Protein AF-A0A3S3SK57-F1 (afdb_monomer_lite)

Sequence (279 aa):
MVGILLEFWNYKLKDDPYKLQNINKKDIELAEKAFHIKLPQAYIDLLIEQNGGCLKNTYLPVNFKNWADNHILFDYLLGIKKDKGIMESNYLLKEWGVKEKNLIIISGDGHFFIALDYRTNEEKPTIVYIDTTENQITKIYEDFSTMVNSLYEEEDLENQEDIEEIEELRKHLQNSKKKSIELMESMDNDDIVEGIHMYVGATAGFIQEDYVFIEKLLKFIQHSNEDIRLAAAECLWRSISSGNIKENKVISLVLDIFKNENHPDIKYFYDDIIENQAK

Foldseek 3Di:
DPDPPDQFAPPVDPDFPQFDDQDDPVQLVVVCVVQVAHDPVVLVVVSNVTFKGFTPFFWFFFCPDDVHHTIDGRGMFHGTDVVGGQNCVVVLCVVLPNPDGQWGFGDDDSCKTWTFHPVPPRYFTFIWIARSVVRDIGGGGRGDVVRSVRGHHPVVVVVPVVVVVVVVLVVVLVVLLVCLVVQCPDPDPVSVLVSLVSNVVSPVPDDADPPVNLVSLLVQCVDPDPSSVLSSLVSVLVCLVVVSDDPPVSVVSSLVSLVPDDDPVSVVSNVVSVVVVVD

InterPro domains:
  IPR016024 Armadillo-type fold [SSF48371] (166-265)
  IPR018958 Knr4/Smi1-like domain [PF09346] (23-149)
  IPR018958 Knr4/Smi1-like domain [SM00860] (22-150)
  IPR037883 Knr4/Smi1-like domain superfamily [G3DSA:3.40.1580.10] (7-168)
  IPR037883 Knr4/Smi1-like domain superfamily [SSF160631] (12-155)

Structure (mmCIF, N/CA/C/O backbone):
data_AF-A0A3S3SK57-F1
#
_entry.id   AF-A0A3S3SK57-F1
#
loop_
_atom_site.group_PDB
_atom_site.id
_atom_site.type_symbol
_atom_site.label_atom_id
_atom_site.label_alt_id
_atom_site.label_comp_id
_atom_site.label_asym_id
_atom_site.label_entity_id
_atom_site.label_seq_id
_atom_site.pdbx_PDB_ins_code
_atom_site.Cartn_x
_atom_site.Cartn_y
_atom_site.Cartn_z
_atom_site.occupancy
_atom_site.B_iso_or_equiv
_atom_site.auth_seq_id
_atom_site.auth_comp_id
_atom_site.auth_asym_id
_atom_site.auth_atom_id
_atom_site.pdbx_PDB_model_num
ATOM 1 N N . MET A 1 1 ? 10.060 20.260 2.037 1.00 29.48 1 MET A N 1
ATOM 2 C CA . MET A 1 1 ? 9.888 18.812 1.815 1.00 29.48 1 MET A CA 1
ATOM 3 C C . MET A 1 1 ? 8.410 18.563 1.632 1.00 29.48 1 MET A C 1
ATOM 5 O O . MET A 1 1 ? 7.669 18.713 2.591 1.00 29.48 1 MET A O 1
ATOM 9 N N . VAL A 1 2 ? 7.976 18.299 0.404 1.00 26.95 2 VAL A N 1
ATOM 10 C CA . VAL A 1 2 ? 6.630 17.779 0.148 1.00 26.95 2 VAL A CA 1
ATOM 11 C C . VAL A 1 2 ? 6.793 16.270 0.268 1.00 26.95 2 VAL A C 1
ATOM 13 O O . VAL A 1 2 ? 7.407 15.657 -0.600 1.00 26.95 2 VAL A O 1
ATOM 16 N N . GLY A 1 3 ? 6.420 15.719 1.423 1.00 29.47 3 GLY A N 1
ATOM 17 C CA . GLY A 1 3 ? 6.447 14.278 1.644 1.00 29.47 3 GLY A CA 1
ATOM 18 C C . GLY A 1 3 ? 5.484 13.622 0.666 1.00 29.47 3 GLY A C 1
ATOM 19 O O . GLY A 1 3 ? 4.362 14.097 0.500 1.00 29.47 3 GLY A O 1
ATOM 20 N N . ILE A 1 4 ? 5.953 12.583 -0.015 1.00 35.22 4 ILE A N 1
ATOM 21 C CA . ILE A 1 4 ? 5.126 11.699 -0.830 1.00 35.22 4 ILE A CA 1
ATOM 22 C C . ILE A 1 4 ? 4.037 11.160 0.106 1.00 35.22 4 ILE A C 1
ATOM 24 O O . ILE A 1 4 ? 4.333 10.380 1.006 1.00 35.22 4 ILE A O 1
ATOM 28 N N . LEU A 1 5 ? 2.798 11.634 -0.047 1.00 42.12 5 LEU A N 1
ATOM 29 C CA . LEU A 1 5 ? 1.635 10.941 0.497 1.00 42.12 5 LEU A CA 1
ATOM 30 C C . LEU A 1 5 ? 1.596 9.600 -0.233 1.00 42.12 5 LEU A C 1
ATOM 32 O O . LEU A 1 5 ? 1.273 9.559 -1.420 1.00 42.12 5 LEU A O 1
ATOM 36 N N . LEU A 1 6 ? 2.017 8.529 0.445 1.00 52.62 6 LEU A N 1
ATOM 37 C CA . LEU A 1 6 ? 1.722 7.173 0.001 1.00 52.62 6 LEU A CA 1
ATOM 38 C C . LEU A 1 6 ? 0.210 7.095 -0.245 1.00 52.62 6 LEU A C 1
ATOM 40 O O . LEU A 1 6 ? -0.581 7.485 0.613 1.00 52.62 6 LEU A O 1
ATOM 44 N N . GLU A 1 7 ? -0.184 6.653 -1.436 1.00 76.94 7 GLU A N 1
ATOM 45 C CA . GLU A 1 7 ? -1.587 6.405 -1.767 1.00 76.94 7 GLU A CA 1
ATOM 46 C C . GLU A 1 7 ? -2.130 5.332 -0.811 1.00 76.94 7 GLU A C 1
ATOM 48 O O . GLU A 1 7 ? -1.792 4.163 -0.950 1.00 76.94 7 GLU A O 1
ATOM 53 N N . PHE A 1 8 ? -2.934 5.721 0.181 1.00 87.75 8 PHE A N 1
ATOM 54 C CA . PHE A 1 8 ? -3.478 4.789 1.176 1.00 87.75 8 PHE A CA 1
ATOM 55 C C . PHE A 1 8 ? -4.560 3.873 0.576 1.00 87.75 8 PHE A C 1
ATOM 57 O O . PHE A 1 8 ? -4.602 2.672 0.846 1.00 87.75 8 PHE A O 1
ATOM 64 N N . TRP A 1 9 ? -5.422 4.435 -0.273 1.00 92.62 9 TRP A N 1
ATOM 65 C CA . TRP A 1 9 ? -6.548 3.738 -0.893 1.00 92.62 9 TRP A CA 1
ATOM 66 C C . TRP A 1 9 ? -6.162 3.056 -2.208 1.00 92.62 9 TRP A C 1
ATOM 68 O O . TRP A 1 9 ? -5.400 3.600 -3.010 1.00 92.62 9 TRP A O 1
ATOM 78 N N . ASN A 1 10 ? -6.769 1.902 -2.494 1.00 91.44 10 ASN A N 1
ATOM 79 C CA . ASN A 1 10 ? -6.623 1.244 -3.788 1.00 91.44 10 ASN A CA 1
ATOM 80 C C . ASN A 1 10 ? -7.504 1.908 -4.861 1.00 91.44 10 ASN A C 1
ATOM 82 O O . ASN A 1 10 ? -8.587 1.433 -5.206 1.00 91.44 10 ASN A O 1
ATOM 86 N N . TYR A 1 11 ? -7.010 2.998 -5.446 1.00 86.44 11 TYR A N 1
ATOM 87 C CA . TYR A 1 11 ? -7.718 3.743 -6.494 1.00 86.44 11 TYR A CA 1
ATOM 88 C C . TYR A 1 11 ? -7.894 2.987 -7.820 1.00 86.44 11 TYR A C 1
ATOM 90 O O . TYR A 1 11 ? -8.650 3.435 -8.687 1.00 86.44 11 TYR A O 1
ATOM 98 N N . LYS A 1 12 ? -7.215 1.847 -8.004 1.00 86.12 12 LYS A N 1
ATOM 99 C CA . LYS A 1 12 ? -7.371 1.005 -9.200 1.00 86.12 12 LYS A CA 1
ATOM 100 C C . LYS A 1 12 ? -8.661 0.177 -9.146 1.00 86.12 12 LYS A C 1
ATOM 102 O O . LYS A 1 12 ? -9.156 -0.237 -10.198 1.00 86.12 12 LYS A O 1
ATOM 107 N N . LEU A 1 13 ? -9.223 -0.045 -7.954 1.00 83.94 13 LEU A N 1
ATOM 108 C CA . LEU A 1 13 ? -10.460 -0.797 -7.766 1.00 83.94 13 LEU A CA 1
ATOM 109 C C . LEU A 1 13 ? -11.677 0.080 -8.101 1.00 83.94 13 LEU A C 1
ATOM 111 O O . LEU A 1 13 ? -12.007 1.022 -7.385 1.00 83.94 13 LEU A O 1
ATOM 115 N N . LYS A 1 14 ? -12.347 -0.216 -9.222 1.00 81.06 14 LYS A N 1
ATOM 116 C CA . LYS A 1 14 ? -13.491 0.583 -9.703 1.00 81.06 14 LYS A CA 1
ATOM 117 C C . LYS A 1 14 ? -14.745 0.416 -8.841 1.00 81.06 14 LYS A C 1
ATOM 119 O O . LYS A 1 14 ? -15.420 1.405 -8.573 1.00 81.06 14 LYS A O 1
ATOM 124 N N . ASP A 1 15 ? -15.016 -0.814 -8.410 1.00 89.88 15 ASP A N 1
ATOM 125 C CA . ASP A 1 15 ? -16.188 -1.190 -7.617 1.00 89.88 15 ASP A CA 1
ATOM 126 C C . ASP A 1 15 ? -15.732 -1.717 -6.251 1.00 89.88 15 ASP A C 1
ATOM 128 O O . ASP A 1 15 ? -15.674 -2.920 -6.010 1.00 89.88 15 ASP A O 1
ATOM 132 N N . ASP A 1 16 ? -15.346 -0.794 -5.373 1.00 91.75 16 ASP A N 1
ATOM 133 C CA . ASP A 1 16 ? -14.878 -1.115 -4.026 1.00 91.75 16 ASP A CA 1
ATOM 134 C C . ASP A 1 16 ? -16.062 -1.483 -3.104 1.00 91.75 16 ASP A C 1
ATOM 136 O O . ASP A 1 16 ? -16.916 -0.626 -2.841 1.00 91.75 16 ASP A O 1
ATOM 140 N N . PRO A 1 17 ? -16.139 -2.732 -2.599 1.00 91.06 17 PRO A N 1
ATOM 141 C CA . PRO A 1 17 ? -17.267 -3.195 -1.793 1.00 91.06 17 PRO A CA 1
ATOM 142 C C . PRO A 1 17 ? -17.318 -2.567 -0.392 1.00 91.06 17 PRO A C 1
ATOM 144 O O . PRO A 1 17 ? -18.387 -2.547 0.222 1.00 91.06 17 PRO A O 1
ATOM 147 N N . TYR A 1 18 ? -16.199 -2.036 0.109 1.00 93.44 18 TYR A N 1
ATOM 148 C CA . TYR A 1 18 ? -16.103 -1.412 1.431 1.00 93.44 18 TYR A CA 1
ATOM 149 C C . TYR A 1 18 ? -16.261 0.111 1.379 1.00 93.44 18 TYR A C 1
ATOM 151 O O . TYR A 1 18 ? -16.434 0.757 2.418 1.00 93.44 18 TYR A O 1
ATOM 159 N N . LYS A 1 19 ? -16.259 0.697 0.176 1.00 95.94 19 LYS A N 1
ATOM 160 C CA . LYS A 1 19 ? -16.438 2.133 -0.016 1.00 95.94 19 LYS A CA 1
ATOM 161 C C . LYS A 1 19 ? -17.873 2.573 0.242 1.00 95.94 19 LYS A C 1
ATOM 163 O O . LYS A 1 19 ? -18.814 2.215 -0.469 1.00 95.94 19 LYS A O 1
ATOM 168 N N . LEU A 1 20 ? -18.043 3.435 1.241 1.00 96.12 20 LEU A N 1
ATOM 169 C CA . LEU A 1 20 ? -19.321 4.063 1.553 1.00 96.12 20 LEU A CA 1
ATOM 170 C C . LEU A 1 20 ? -19.457 5.424 0.861 1.00 96.12 20 LEU A C 1
ATOM 172 O O . LEU A 1 20 ? -18.509 6.012 0.342 1.00 96.12 20 LEU A O 1
ATOM 176 N N . GLN A 1 21 ? -20.674 5.969 0.895 1.00 94.88 21 GLN A N 1
ATOM 177 C CA . GLN A 1 21 ? -20.910 7.360 0.508 1.00 94.88 21 GLN A CA 1
ATOM 178 C C . GLN A 1 21 ? -20.064 8.310 1.362 1.00 94.88 21 GLN A C 1
ATOM 180 O O . GLN A 1 21 ? -19.905 8.071 2.561 1.00 94.88 21 GLN A O 1
ATOM 185 N N . ASN A 1 22 ? -19.617 9.420 0.769 1.00 93.88 22 ASN A N 1
ATOM 186 C CA . ASN A 1 22 ? -18.777 10.422 1.428 1.00 93.88 22 ASN A CA 1
ATOM 187 C C . ASN A 1 22 ? -19.281 10.781 2.829 1.00 93.88 22 ASN A C 1
ATOM 189 O O . ASN A 1 22 ? -20.479 11.021 3.049 1.00 93.88 22 ASN A O 1
ATOM 193 N N . ILE A 1 23 ? -18.348 10.806 3.774 1.00 95.38 23 ILE A N 1
ATOM 194 C CA . ILE A 1 23 ? -18.623 11.141 5.164 1.00 95.38 23 ILE A CA 1
ATOM 195 C C . ILE A 1 23 ? -18.924 12.637 5.304 1.00 95.38 23 ILE A C 1
ATOM 197 O O . ILE A 1 23 ? -18.473 13.468 4.515 1.00 95.38 23 ILE A O 1
ATOM 201 N N . ASN A 1 24 ? -19.707 13.003 6.312 1.00 91.31 24 ASN A N 1
ATOM 202 C CA . ASN A 1 24 ? -19.856 14.386 6.743 1.00 91.31 24 ASN A CA 1
ATOM 203 C C . ASN A 1 24 ? -19.720 14.493 8.269 1.00 91.31 24 ASN A C 1
ATOM 205 O O . ASN A 1 24 ? -19.732 13.496 8.990 1.00 91.31 24 ASN A O 1
ATOM 209 N N . LYS A 1 25 ? -19.653 15.727 8.778 1.00 95.75 25 LYS A N 1
ATOM 210 C CA . LYS A 1 25 ? -19.488 16.001 10.213 1.00 95.75 25 LYS A CA 1
ATOM 211 C C . LYS A 1 25 ? -20.529 15.305 11.101 1.00 95.75 25 LYS A C 1
ATOM 213 O O . LYS A 1 25 ? -20.188 14.859 12.188 1.00 95.75 25 LYS A O 1
ATOM 218 N N . LYS A 1 26 ? -21.782 15.185 10.643 1.00 97.00 26 LYS A N 1
ATOM 219 C CA . LYS A 1 26 ? -22.847 14.533 11.420 1.00 97.00 26 LYS A CA 1
ATOM 220 C C . LYS A 1 26 ? -22.616 13.033 11.554 1.00 97.00 26 LYS A C 1
ATOM 222 O O . LYS A 1 26 ? -23.002 12.479 12.573 1.00 97.00 26 LYS A O 1
ATOM 227 N N . ASP A 1 27 ? -22.011 12.387 10.557 1.00 97.88 27 ASP A N 1
ATOM 228 C CA . ASP A 1 27 ? -21.671 10.962 10.635 1.00 97.88 27 ASP A CA 1
ATOM 229 C C . ASP A 1 27 ? -20.586 10.725 11.700 1.00 97.88 27 ASP A C 1
ATOM 231 O O . ASP A 1 27 ? -20.708 9.811 12.511 1.00 97.88 27 ASP A O 1
ATOM 235 N N . ILE A 1 28 ? -19.575 11.600 11.756 1.00 97.75 28 ILE A N 1
ATOM 236 C CA . ILE A 1 28 ? -18.510 11.560 12.773 1.00 97.75 28 ILE A CA 1
ATOM 237 C C . ILE A 1 28 ? -19.101 11.799 14.170 1.00 97.75 28 ILE A C 1
ATOM 239 O O . ILE A 1 28 ? -18.894 10.999 15.078 1.00 97.75 28 ILE A O 1
ATOM 243 N N . GLU A 1 29 ? -19.897 12.862 14.335 1.00 98.00 29 GLU A N 1
ATOM 244 C CA . GLU A 1 29 ? -20.569 13.184 15.603 1.00 98.00 29 GLU A CA 1
ATOM 245 C C . GLU A 1 29 ? -21.512 12.060 16.061 1.00 98.00 29 GLU A C 1
ATOM 247 O O . GLU A 1 29 ? -21.620 11.791 17.259 1.00 98.00 29 GLU A O 1
ATOM 252 N N . LEU A 1 30 ? -22.194 11.394 15.121 1.00 97.06 30 LEU A N 1
ATOM 253 C CA . LEU A 1 30 ? -23.038 10.233 15.396 1.00 97.06 30 LEU A CA 1
ATOM 254 C C . LEU A 1 30 ? -22.207 9.079 15.968 1.00 97.06 30 LEU A C 1
ATOM 256 O O . LEU A 1 30 ? -22.600 8.530 16.995 1.00 97.06 30 LEU A O 1
ATOM 260 N N . ALA A 1 31 ? -21.089 8.728 15.328 1.00 97.88 31 ALA A N 1
ATOM 261 C CA . ALA A 1 31 ? -20.227 7.634 15.766 1.00 97.88 31 ALA A CA 1
ATOM 262 C C . ALA A 1 31 ? -19.609 7.913 17.144 1.00 97.88 31 ALA A C 1
ATOM 264 O O . ALA A 1 31 ? -19.781 7.116 18.065 1.00 97.88 31 ALA A O 1
ATOM 265 N N . GLU A 1 32 ? -18.982 9.080 17.327 1.00 98.12 32 GLU A N 1
ATOM 266 C CA . GLU A 1 32 ? -18.395 9.480 18.614 1.00 98.12 32 GLU A CA 1
ATOM 267 C C . GLU A 1 32 ? -19.427 9.456 19.747 1.00 98.12 32 GLU A C 1
ATOM 269 O O . GLU A 1 32 ? -19.161 8.952 20.838 1.00 98.12 32 GLU A O 1
ATOM 274 N N . LYS A 1 33 ? -20.644 9.952 19.486 1.00 97.62 33 LYS A N 1
ATOM 275 C CA . LYS A 1 33 ? -21.727 9.944 20.472 1.00 97.62 33 LYS A CA 1
ATOM 276 C C . LYS A 1 33 ? -22.257 8.540 20.756 1.00 97.62 33 LYS A C 1
ATOM 278 O O . LYS A 1 33 ? -22.603 8.264 21.900 1.00 97.62 33 LYS A O 1
ATOM 283 N N . ALA A 1 34 ? -22.372 7.686 19.740 1.00 96.75 34 ALA A N 1
ATOM 284 C CA . ALA A 1 34 ? -22.889 6.328 19.893 1.00 96.75 34 ALA A CA 1
ATOM 285 C C . ALA A 1 34 ? -21.952 5.443 20.722 1.00 96.75 34 ALA A C 1
ATOM 287 O O . ALA A 1 34 ? -22.423 4.599 21.481 1.00 96.75 34 ALA A O 1
ATOM 288 N N . PHE A 1 35 ? -20.643 5.658 20.588 1.00 96.69 35 PHE A N 1
ATOM 289 C CA . PHE A 1 35 ? -19.620 4.888 21.287 1.00 96.69 35 PHE A CA 1
ATOM 290 C C . PHE A 1 35 ? -19.068 5.578 22.539 1.00 96.69 35 PHE A C 1
ATOM 292 O O . PHE A 1 35 ? -18.367 4.929 23.305 1.00 96.69 35 PHE A O 1
ATOM 299 N N . HIS A 1 36 ? -19.419 6.847 22.780 1.00 96.81 36 HIS A N 1
ATOM 300 C CA . HIS A 1 36 ? -18.894 7.669 23.877 1.00 96.81 36 HIS A CA 1
ATOM 301 C C . HIS A 1 36 ? -17.360 7.802 23.849 1.00 96.81 36 HIS A C 1
ATOM 303 O O . HIS A 1 36 ? -16.700 7.642 24.867 1.00 96.81 36 HIS A O 1
ATOM 309 N N . ILE A 1 37 ? -16.799 8.094 22.673 1.00 97.31 37 ILE A N 1
ATOM 310 C CA . ILE A 1 37 ? -15.347 8.172 22.432 1.00 97.31 37 ILE A CA 1
ATOM 311 C C . ILE A 1 37 ? -14.981 9.387 21.580 1.00 97.31 37 ILE A C 1
ATOM 313 O O . ILE A 1 37 ? -15.855 10.050 21.012 1.00 97.31 37 ILE A O 1
ATOM 317 N N . LYS A 1 38 ? -13.677 9.639 21.438 1.00 97.88 38 LYS A N 1
ATOM 318 C CA . LYS A 1 38 ? -13.113 10.455 20.359 1.00 97.88 38 LYS A CA 1
ATOM 319 C C . LYS A 1 38 ? -12.384 9.591 19.344 1.00 97.88 38 LYS A C 1
ATOM 321 O O . LYS A 1 38 ? -11.557 8.753 19.703 1.00 97.88 38 LYS A O 1
ATOM 326 N N . LEU A 1 39 ? -12.712 9.775 18.068 1.00 98.19 39 LEU A N 1
ATOM 327 C CA . LEU A 1 39 ? -12.043 9.051 16.990 1.00 98.19 39 LEU A CA 1
ATOM 328 C C . LEU A 1 39 ? -10.638 9.635 16.762 1.00 98.19 39 LEU A C 1
ATOM 330 O O . LEU A 1 39 ? -10.464 10.851 16.881 1.00 98.19 39 LEU A O 1
ATOM 334 N N . PRO A 1 40 ? -9.630 8.814 16.409 1.00 97.44 40 PRO A N 1
ATOM 335 C CA . PRO A 1 40 ? -8.313 9.329 16.063 1.00 97.44 40 PRO A CA 1
ATOM 336 C C . PRO A 1 40 ? -8.414 10.297 14.881 1.00 97.44 40 PRO A C 1
ATOM 338 O O . PRO A 1 40 ? -9.054 9.985 13.876 1.00 97.44 40 PRO A O 1
ATOM 341 N N . GLN A 1 41 ? -7.743 11.448 14.964 1.00 94.06 41 GLN A N 1
ATOM 342 C CA . GLN A 1 41 ? -7.789 12.445 13.889 1.00 94.06 41 GLN A CA 1
ATOM 343 C C . GLN A 1 41 ? -7.297 11.867 12.553 1.00 94.06 41 GLN A C 1
ATOM 345 O O . GLN A 1 41 ? -7.948 12.066 11.537 1.00 94.06 41 GLN A O 1
ATOM 350 N N . ALA A 1 42 ? -6.228 11.064 12.570 1.00 92.75 42 ALA A N 1
ATOM 351 C CA . ALA A 1 42 ? -5.709 10.407 11.370 1.00 92.75 42 ALA A CA 1
ATOM 352 C C . ALA A 1 42 ? -6.720 9.444 10.718 1.00 92.75 42 ALA A C 1
ATOM 354 O O . ALA A 1 42 ? -6.759 9.327 9.499 1.00 92.75 42 ALA A O 1
ATOM 355 N N . TYR A 1 43 ? -7.579 8.792 11.509 1.00 96.88 43 TYR A N 1
ATOM 356 C CA . TYR A 1 43 ? -8.660 7.963 10.975 1.00 96.88 43 TYR A CA 1
ATOM 357 C C . TYR A 1 43 ? -9.730 8.832 10.299 1.00 96.88 43 TYR A C 1
ATOM 359 O O . TYR A 1 43 ? -10.141 8.546 9.178 1.00 96.88 43 TYR A O 1
ATOM 367 N N . ILE A 1 44 ? -10.127 9.942 10.934 1.00 95.31 44 ILE A N 1
ATOM 368 C CA . ILE A 1 44 ? -11.068 10.909 10.348 1.00 95.31 44 ILE A CA 1
ATOM 369 C C . ILE A 1 44 ? -10.523 11.486 9.034 1.00 95.31 44 ILE A C 1
ATOM 371 O O . ILE A 1 44 ? -11.269 11.568 8.060 1.00 95.31 44 ILE A O 1
ATOM 375 N N . ASP A 1 45 ? -9.247 11.870 9.000 1.00 92.69 45 ASP A N 1
ATOM 376 C CA . ASP A 1 45 ? -8.612 12.487 7.832 1.00 92.69 45 ASP A CA 1
ATOM 377 C C . ASP A 1 45 ? -8.642 11.547 6.616 1.00 92.69 45 ASP A C 1
ATOM 379 O O . ASP A 1 45 ? -9.033 11.971 5.527 1.00 92.69 45 ASP A O 1
ATOM 383 N N . LEU A 1 46 ? -8.351 10.254 6.817 1.00 94.19 46 LEU A N 1
ATOM 384 C CA . LEU A 1 46 ? -8.478 9.238 5.767 1.00 94.19 46 LEU A CA 1
ATOM 385 C C . LEU A 1 46 ? -9.929 9.072 5.301 1.00 94.19 46 LEU A C 1
ATOM 387 O O . LEU A 1 46 ? -10.186 9.004 4.100 1.00 94.19 46 LEU A O 1
ATOM 391 N N . LEU A 1 47 ? -10.898 9.055 6.223 1.00 95.81 47 LEU A N 1
ATOM 392 C CA . LEU A 1 47 ? -12.312 8.903 5.859 1.00 95.81 47 LEU A CA 1
ATOM 393 C C . LEU A 1 47 ? -12.896 10.106 5.107 1.00 95.81 47 LEU A C 1
ATOM 395 O O . LEU A 1 47 ? -13.873 9.953 4.367 1.00 95.81 47 LEU A O 1
ATOM 399 N N . ILE A 1 48 ? -12.328 11.300 5.301 1.00 90.94 48 ILE A N 1
ATOM 400 C CA . ILE A 1 48 ? -12.680 12.500 4.531 1.00 90.94 48 ILE A CA 1
ATOM 401 C C . ILE A 1 48 ? -12.217 12.361 3.076 1.00 90.94 48 ILE A C 1
ATOM 403 O O . ILE A 1 48 ? -12.944 12.789 2.178 1.00 90.94 48 ILE A O 1
ATOM 407 N N . GLU A 1 49 ? -11.050 11.756 2.841 1.00 90.56 49 GLU A N 1
ATOM 408 C CA . GLU A 1 49 ? -10.553 11.436 1.498 1.00 90.56 49 GLU A CA 1
ATOM 409 C C . GLU A 1 49 ? -11.423 10.359 0.831 1.00 90.56 49 GLU A C 1
ATOM 411 O O . GLU A 1 49 ? -11.947 10.568 -0.266 1.00 90.56 49 GLU A O 1
ATOM 416 N N . GLN A 1 50 ? -11.649 9.237 1.521 1.00 92.75 50 GLN A N 1
ATOM 417 C CA . GLN A 1 50 ? -12.544 8.170 1.079 1.00 92.75 50 GLN A CA 1
ATOM 418 C C . GLN A 1 50 ? -13.155 7.443 2.288 1.00 92.75 50 GLN A C 1
ATOM 420 O O . GLN A 1 50 ? -12.461 6.934 3.158 1.00 92.75 50 GLN A O 1
ATOM 425 N N . ASN A 1 51 ? -14.489 7.374 2.349 1.00 96.69 51 ASN A N 1
ATOM 426 C CA . ASN A 1 51 ? -15.200 6.843 3.515 1.00 96.69 51 ASN A CA 1
ATOM 427 C C . ASN A 1 51 ? -15.243 5.305 3.530 1.00 96.69 51 ASN A C 1
ATOM 429 O O . ASN A 1 51 ? -16.283 4.700 3.258 1.00 96.69 51 ASN A O 1
ATOM 433 N N . GLY A 1 52 ? -14.110 4.697 3.866 1.00 97.44 52 GLY A N 1
ATOM 434 C CA . GLY A 1 52 ? -13.896 3.256 3.830 1.00 97.44 52 GLY A CA 1
ATOM 435 C C . GLY A 1 52 ? -13.536 2.754 2.435 1.00 97.44 52 GLY A C 1
ATOM 436 O O . GLY A 1 52 ? -13.731 3.458 1.441 1.00 97.44 52 GLY A O 1
ATOM 437 N N . GLY A 1 53 ? -12.991 1.545 2.365 1.00 96.75 53 GLY A N 1
ATOM 438 C CA . GLY A 1 53 ? -12.530 0.953 1.112 1.00 96.75 53 GLY A CA 1
ATOM 439 C C . GLY A 1 53 ? -11.321 0.040 1.275 1.00 96.75 53 GLY A C 1
ATOM 440 O O . GLY A 1 53 ? -10.744 -0.051 2.360 1.00 96.75 53 GLY A O 1
ATOM 441 N N . CYS A 1 54 ? -10.934 -0.603 0.180 1.00 96.00 54 CYS A N 1
ATOM 442 C CA . CYS A 1 54 ? -9.726 -1.408 0.072 1.00 96.00 54 CYS A CA 1
ATOM 443 C C . CYS A 1 54 ? -8.464 -0.537 0.087 1.00 96.00 54 CYS A C 1
ATOM 445 O O . CYS A 1 54 ? -8.427 0.568 -0.470 1.00 96.00 54 CYS A O 1
ATOM 447 N N . LEU A 1 55 ? -7.412 -1.064 0.705 1.00 94.69 55 LEU A N 1
ATOM 448 C CA . LEU A 1 55 ? -6.124 -0.397 0.842 1.00 94.69 55 LEU A CA 1
ATOM 449 C C . LEU A 1 55 ? -5.189 -0.780 -0.297 1.00 94.69 55 LEU A C 1
ATOM 451 O O . LEU A 1 55 ? -5.336 -1.836 -0.913 1.00 94.69 55 LEU A O 1
ATOM 455 N N . LYS A 1 56 ? -4.231 0.099 -0.584 1.00 90.12 56 LYS A N 1
ATOM 456 C CA . LYS A 1 56 ? -3.135 -0.202 -1.507 1.00 90.12 56 LYS A CA 1
ATOM 457 C C . LYS A 1 56 ? -2.146 -1.185 -0.872 1.00 90.12 56 LYS A C 1
ATOM 459 O O . LYS A 1 56 ? -1.919 -2.255 -1.420 1.00 90.12 56 LYS A O 1
ATOM 464 N N . ASN A 1 57 ? -1.640 -0.829 0.307 1.00 90.69 57 ASN A N 1
ATOM 465 C CA . ASN A 1 57 ? -0.746 -1.654 1.113 1.00 90.69 57 ASN A CA 1
ATOM 466 C C . ASN A 1 57 ? -1.588 -2.417 2.138 1.00 90.69 57 ASN A C 1
ATOM 468 O O . ASN A 1 57 ? -2.317 -1.789 2.909 1.00 90.69 57 ASN A O 1
ATOM 472 N N . THR A 1 58 ? -1.506 -3.747 2.145 1.00 93.12 58 THR A N 1
ATOM 473 C CA . THR A 1 58 ? -2.466 -4.596 2.869 1.00 93.12 58 THR A CA 1
ATOM 474 C C . THR A 1 58 ? -1.864 -5.377 4.030 1.00 93.12 58 THR A C 1
ATOM 476 O O . THR A 1 58 ? -2.596 -6.107 4.692 1.00 93.12 58 THR A O 1
ATOM 479 N N . TYR A 1 59 ? -0.564 -5.253 4.305 1.00 93.12 59 TYR A N 1
ATOM 480 C CA . TYR A 1 59 ? 0.103 -6.046 5.339 1.00 93.12 59 TYR A CA 1
ATOM 481 C C . TYR A 1 59 ? 0.625 -5.189 6.488 1.00 93.12 59 TYR A C 1
ATOM 483 O O . TYR A 1 59 ? 1.248 -4.150 6.275 1.00 93.12 59 TYR A O 1
ATOM 491 N N . LEU A 1 60 ? 0.376 -5.644 7.719 1.00 93.50 60 LEU A N 1
ATOM 492 C CA . LEU A 1 60 ? 0.871 -5.028 8.951 1.00 93.50 60 LEU A CA 1
ATOM 493 C C . LEU A 1 60 ? 1.879 -5.950 9.642 1.00 93.50 60 LEU A C 1
ATOM 495 O O . LEU A 1 60 ? 1.520 -7.089 9.949 1.00 93.50 60 LEU A O 1
ATOM 499 N N . PRO A 1 61 ? 3.098 -5.481 9.960 1.00 93.19 61 PRO A N 1
ATOM 500 C CA . PRO A 1 61 ? 4.071 -6.282 10.690 1.00 93.19 61 PRO A CA 1
ATOM 501 C C . PRO A 1 61 ? 3.656 -6.488 12.153 1.00 93.19 61 PRO A C 1
ATOM 503 O O . PRO A 1 61 ? 3.336 -5.539 12.868 1.00 93.19 61 PRO A O 1
ATOM 506 N N . VAL A 1 62 ? 3.736 -7.728 12.633 1.00 92.56 62 VAL A N 1
ATOM 507 C CA . VAL A 1 62 ? 3.470 -8.109 14.027 1.00 92.56 62 VAL A CA 1
ATOM 508 C C . VAL A 1 62 ? 4.544 -9.056 14.562 1.00 92.56 62 VAL A C 1
ATOM 510 O O . VAL A 1 62 ? 5.271 -9.703 13.817 1.00 92.56 62 VAL A O 1
ATOM 513 N N . ASN A 1 63 ? 4.659 -9.151 15.886 1.00 88.62 63 ASN A N 1
ATOM 514 C CA . ASN A 1 63 ? 5.686 -9.949 16.567 1.00 88.62 63 ASN A CA 1
ATOM 515 C C . ASN A 1 63 ? 5.163 -11.276 17.150 1.00 88.62 63 ASN A C 1
ATOM 517 O O . ASN A 1 63 ? 5.798 -11.854 18.035 1.00 88.62 63 ASN A O 1
ATOM 521 N N . PHE A 1 64 ? 4.012 -11.751 16.679 1.00 86.25 64 PHE A N 1
ATOM 522 C CA . PHE A 1 64 ? 3.419 -13.029 17.064 1.00 86.25 64 PHE A CA 1
ATOM 523 C C . PHE A 1 64 ? 3.043 -13.827 15.815 1.00 86.25 64 PHE A C 1
ATOM 525 O O . PHE A 1 64 ? 2.702 -13.250 14.784 1.00 86.25 64 PHE A O 1
ATOM 532 N N . LYS A 1 65 ? 3.093 -15.158 15.927 1.00 83.12 65 LYS A N 1
ATOM 533 C CA . LYS A 1 65 ? 2.679 -16.056 14.847 1.00 83.12 65 LYS A CA 1
ATOM 534 C C . LYS A 1 65 ? 1.159 -16.116 14.764 1.00 83.12 65 LYS A C 1
ATOM 536 O O . LYS A 1 65 ? 0.493 -16.233 15.790 1.00 83.12 65 LYS A O 1
ATOM 541 N N . ASN A 1 66 ? 0.648 -16.085 13.545 1.00 82.50 66 ASN A N 1
ATOM 542 C CA . ASN A 1 66 ? -0.748 -16.329 13.208 1.00 82.50 66 ASN A CA 1
ATOM 543 C C . ASN A 1 66 ? -0.791 -17.292 12.000 1.00 82.50 66 ASN A C 1
ATOM 545 O O . ASN A 1 66 ? -0.051 -18.276 11.985 1.00 82.50 66 ASN A O 1
ATOM 549 N N . TRP A 1 67 ? -1.625 -17.029 10.992 1.00 82.19 67 TRP A N 1
ATOM 550 C CA . TRP A 1 67 ? -1.542 -17.693 9.689 1.00 82.19 67 TRP A CA 1
ATOM 551 C C . TRP A 1 67 ? -0.220 -17.390 8.943 1.00 82.19 67 TRP A C 1
ATOM 553 O O . TRP A 1 67 ? 0.191 -18.193 8.109 1.00 82.19 67 TRP A O 1
ATOM 563 N N . ALA A 1 68 ? 0.464 -16.292 9.285 1.00 82.00 68 ALA A N 1
ATOM 564 C CA . ALA A 1 68 ? 1.817 -15.923 8.871 1.00 82.00 68 ALA A CA 1
ATOM 565 C C . ALA A 1 68 ? 2.787 -15.800 10.065 1.00 82.00 68 ALA A C 1
ATOM 567 O O . ALA A 1 68 ? 2.390 -15.768 11.235 1.00 82.00 68 ALA A O 1
ATOM 568 N N . ASP A 1 69 ? 4.088 -15.726 9.767 1.00 82.75 69 ASP A N 1
ATOM 569 C CA . ASP A 1 69 ? 5.147 -15.691 10.783 1.00 82.75 69 ASP A CA 1
ATOM 570 C C . ASP A 1 69 ? 5.291 -14.334 11.491 1.00 82.75 69 ASP A C 1
ATOM 572 O O . ASP A 1 69 ? 5.627 -14.305 12.677 1.00 82.75 69 ASP A O 1
ATOM 576 N N . ASN A 1 70 ? 5.083 -13.223 10.777 1.00 88.69 70 ASN A N 1
ATOM 577 C CA . ASN A 1 70 ? 5.430 -11.880 11.258 1.00 88.69 70 ASN A CA 1
ATOM 578 C C . ASN A 1 70 ? 4.510 -10.756 10.754 1.00 88.69 70 ASN A C 1
ATOM 580 O O . ASN A 1 70 ? 4.880 -9.585 10.846 1.00 88.69 70 ASN A O 1
ATOM 584 N N . HIS A 1 71 ? 3.341 -11.073 10.200 1.00 92.56 71 HIS A N 1
ATOM 585 C CA . HIS A 1 71 ? 2.420 -10.062 9.690 1.00 92.56 71 HIS A CA 1
ATOM 586 C C . HIS A 1 71 ? 0.964 -10.514 9.747 1.00 92.56 71 HIS A C 1
ATOM 588 O O . HIS A 1 71 ? 0.678 -11.688 9.964 1.00 92.56 71 HIS A O 1
ATOM 594 N N . ILE A 1 72 ? 0.048 -9.564 9.589 1.00 93.69 72 ILE A N 1
ATOM 595 C CA . ILE A 1 72 ? -1.397 -9.786 9.465 1.00 93.69 72 ILE A CA 1
ATOM 596 C C . ILE A 1 72 ? -1.938 -9.016 8.264 1.00 93.69 72 ILE A C 1
ATOM 598 O O . ILE A 1 72 ? -1.320 -8.056 7.800 1.00 93.69 72 ILE A O 1
ATOM 602 N N . LEU A 1 73 ? -3.119 -9.420 7.800 1.00 93.69 73 LEU A N 1
ATOM 603 C CA . LEU A 1 73 ? -3.830 -8.761 6.716 1.00 93.69 73 LEU A CA 1
ATOM 604 C C . LEU A 1 73 ? -4.660 -7.594 7.268 1.00 93.69 73 LEU A C 1
ATOM 606 O O . LEU A 1 73 ? -5.381 -7.730 8.257 1.00 93.69 73 LEU A O 1
ATOM 610 N N . PHE A 1 74 ? -4.555 -6.455 6.601 1.00 95.94 74 PHE A N 1
ATOM 611 C CA . PHE A 1 74 ? -5.353 -5.251 6.779 1.00 95.94 74 PHE A CA 1
ATOM 612 C C . PHE A 1 74 ? -5.631 -4.677 5.391 1.00 95.94 74 PHE A C 1
ATOM 614 O O . PHE A 1 74 ? -5.001 -3.730 4.938 1.00 95.94 74 PHE A O 1
ATOM 621 N N . ASP A 1 75 ? -6.532 -5.326 4.669 1.00 94.44 75 ASP A N 1
ATOM 622 C CA . ASP A 1 75 ? -6.800 -5.117 3.246 1.00 94.44 75 ASP A CA 1
ATOM 623 C C . ASP A 1 75 ? -7.899 -4.086 2.965 1.00 94.44 75 ASP A C 1
ATOM 625 O O . ASP A 1 75 ? -8.024 -3.592 1.843 1.00 94.44 75 ASP A O 1
ATOM 629 N N . TYR A 1 76 ? -8.672 -3.709 3.980 1.00 97.25 76 TYR A N 1
ATOM 630 C CA . TYR A 1 76 ? -9.633 -2.613 3.914 1.00 97.25 76 TYR A CA 1
ATOM 631 C C . TYR A 1 76 ? -9.771 -1.888 5.248 1.00 97.25 76 TYR A C 1
ATOM 633 O O . TYR A 1 76 ? -9.498 -2.432 6.319 1.00 97.25 76 TYR A O 1
ATOM 641 N N . LEU A 1 77 ? -10.280 -0.659 5.169 1.00 98.38 77 LEU A N 1
ATOM 642 C CA . LEU A 1 77 ? -10.695 0.141 6.312 1.00 98.38 77 LEU A CA 1
ATOM 643 C C . LEU A 1 77 ? -12.210 0.353 6.267 1.00 98.38 77 LEU A C 1
ATOM 645 O O . LEU A 1 77 ? -12.761 0.789 5.255 1.00 98.38 77 LEU A O 1
ATOM 649 N N . LEU A 1 78 ? -12.897 0.082 7.374 1.00 98.56 78 LEU A N 1
ATOM 650 C CA . LEU A 1 78 ? -14.317 0.388 7.518 1.00 98.56 78 LEU A CA 1
ATOM 651 C C . LEU A 1 78 ? -14.527 1.898 7.631 1.00 98.56 78 LEU A C 1
ATOM 653 O O . LEU A 1 78 ? -13.841 2.578 8.393 1.00 98.56 78 LEU A O 1
ATOM 657 N N . GLY A 1 79 ? -15.511 2.412 6.894 1.00 98.19 79 GLY A N 1
ATOM 658 C CA . GLY A 1 79 ? -15.963 3.797 6.996 1.00 98.19 79 GLY A CA 1
ATOM 659 C C . GLY A 1 79 ? -17.033 4.011 8.070 1.00 98.19 79 GLY A C 1
ATOM 660 O O . GLY A 1 79 ? -17.326 3.142 8.895 1.00 98.19 79 GLY A O 1
ATOM 661 N N . ILE A 1 80 ? -17.671 5.180 8.020 1.00 98.38 80 ILE A N 1
ATOM 662 C CA . ILE A 1 80 ? -18.748 5.572 8.933 1.00 98.38 80 ILE A CA 1
ATOM 663 C C . ILE A 1 80 ? -19.987 5.973 8.140 1.00 98.38 80 ILE A C 1
ATOM 665 O O . ILE A 1 80 ? -19.991 6.979 7.424 1.00 98.38 80 ILE A O 1
ATOM 669 N N . LYS A 1 81 ? -21.080 5.234 8.336 1.00 97.44 81 LYS A N 1
ATOM 670 C CA . LYS A 1 81 ? -22.444 5.680 8.032 1.00 97.44 81 LYS A CA 1
ATOM 671 C C . LYS A 1 81 ? -23.423 5.093 9.032 1.00 97.44 81 LYS A C 1
ATOM 673 O O . LYS A 1 81 ? -23.129 4.121 9.716 1.00 97.44 81 LYS A O 1
ATOM 678 N N . LYS A 1 82 ? -24.615 5.686 9.103 1.00 94.44 82 LYS A N 1
ATOM 679 C CA . LYS A 1 82 ? -25.709 5.135 9.903 1.00 94.44 82 LYS A CA 1
ATOM 680 C C . LYS A 1 82 ? -25.923 3.657 9.542 1.00 94.44 82 LYS A C 1
ATOM 682 O O . LYS A 1 82 ? -26.124 3.348 8.370 1.00 94.44 82 LYS A O 1
ATOM 687 N N . ASP A 1 83 ? -25.878 2.798 10.558 1.00 93.00 83 ASP A N 1
ATOM 688 C CA . ASP A 1 83 ? -26.083 1.348 10.460 1.00 93.00 83 ASP A CA 1
ATOM 689 C C . ASP A 1 83 ? -25.088 0.622 9.522 1.00 93.00 83 ASP A C 1
ATOM 691 O O . ASP A 1 83 ? -25.406 -0.452 9.024 1.00 93.00 83 ASP A O 1
ATOM 695 N N . LYS A 1 84 ? -23.910 1.211 9.247 1.00 96.06 84 LYS A N 1
ATOM 696 C CA . LYS A 1 84 ? -22.865 0.625 8.389 1.00 96.06 84 LYS A CA 1
ATOM 697 C C . LYS A 1 84 ? -21.447 0.900 8.894 1.00 96.06 84 LYS A C 1
ATOM 699 O O . LYS A 1 84 ? -21.198 1.918 9.548 1.00 96.06 84 LYS A O 1
ATOM 704 N N . GLY A 1 85 ? -20.503 0.056 8.488 1.00 97.38 85 GLY A N 1
ATOM 705 C CA . GLY A 1 85 ? -19.082 0.242 8.779 1.00 97.38 85 GLY A CA 1
ATOM 706 C C . GLY A 1 85 ? -18.827 0.088 10.273 1.00 97.38 85 GLY A C 1
ATOM 707 O O . GLY A 1 85 ? -19.356 -0.830 10.896 1.00 97.38 85 GLY A O 1
ATOM 708 N N . ILE A 1 86 ? -18.093 1.012 10.898 1.00 98.44 86 ILE A N 1
ATOM 709 C CA . ILE A 1 86 ? -17.786 0.872 12.334 1.00 98.44 86 ILE A CA 1
ATOM 710 C C . ILE A 1 86 ? -19.032 0.884 13.227 1.00 98.44 86 ILE A C 1
ATOM 712 O O . ILE A 1 86 ? -18.978 0.390 14.352 1.00 98.44 86 ILE A O 1
ATOM 716 N N . MET A 1 87 ? -20.167 1.411 12.747 1.00 98.19 87 MET A N 1
ATOM 717 C CA . MET A 1 87 ? -21.430 1.397 13.494 1.00 98.19 87 MET A CA 1
ATOM 718 C C . MET A 1 87 ? -21.943 -0.028 13.758 1.00 98.19 87 MET A C 1
ATOM 720 O O . MET A 1 87 ? -22.763 -0.225 14.653 1.00 98.19 87 MET A O 1
ATOM 724 N N . GLU A 1 88 ? -21.432 -1.021 13.029 1.00 97.50 88 GLU A N 1
ATOM 725 C CA . GLU A 1 88 ? -21.752 -2.440 13.192 1.00 97.50 88 GLU A CA 1
ATOM 726 C C . GLU A 1 88 ? -20.870 -3.129 14.250 1.00 97.50 88 GLU A C 1
ATOM 728 O O . GLU A 1 88 ? -21.150 -4.266 14.622 1.00 97.50 88 GLU A O 1
ATOM 733 N N . SER A 1 89 ? -19.858 -2.443 14.808 1.00 97.94 89 SER A N 1
ATOM 734 C CA . SER A 1 89 ? -18.868 -3.035 15.729 1.00 97.94 89 SER A CA 1
ATOM 735 C C . SER A 1 89 ? -19.504 -3.801 16.889 1.00 97.94 89 SER A C 1
ATOM 737 O O . SER A 1 89 ? -19.172 -4.955 17.127 1.00 97.94 89 SER A O 1
ATOM 739 N N . ASN A 1 90 ? -20.471 -3.199 17.591 1.00 96.62 90 ASN A N 1
ATOM 740 C CA . ASN A 1 90 ? -21.130 -3.850 18.730 1.00 96.62 90 A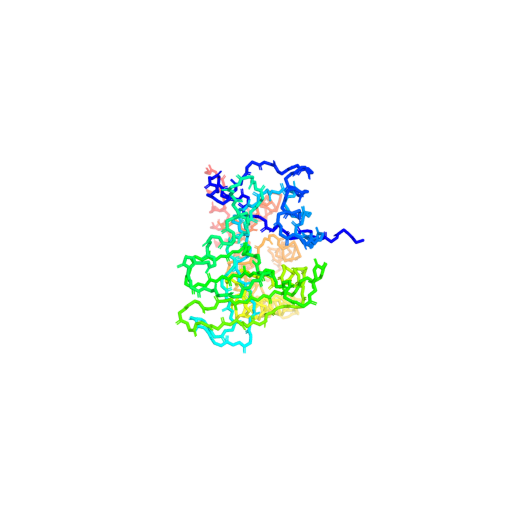SN A CA 1
ATOM 741 C C . ASN A 1 90 ? -21.915 -5.107 18.325 1.00 96.62 90 ASN A C 1
ATOM 743 O O . ASN A 1 90 ? -22.030 -6.043 19.116 1.00 96.62 90 ASN A O 1
ATOM 747 N N . TYR A 1 91 ? -22.492 -5.108 17.121 1.00 96.50 91 TYR A N 1
ATOM 748 C CA . TYR A 1 91 ? -23.192 -6.268 16.585 1.00 96.50 91 TYR A CA 1
ATOM 749 C C . TYR A 1 91 ? -22.192 -7.372 16.229 1.00 96.50 91 TYR A C 1
ATOM 751 O O . TYR A 1 91 ? -22.352 -8.492 16.703 1.00 96.50 91 TYR A O 1
ATOM 759 N N . LEU A 1 92 ? -21.133 -7.037 15.489 1.00 96.75 92 LEU A N 1
ATOM 760 C CA . LEU A 1 92 ? -20.098 -7.977 15.054 1.00 96.75 92 LEU A CA 1
ATOM 761 C C . LEU A 1 92 ? -19.352 -8.610 16.235 1.00 96.75 92 LEU A C 1
ATOM 763 O O . LEU A 1 92 ? -19.231 -9.828 16.292 1.00 96.75 92 LEU A O 1
ATOM 767 N N . LEU A 1 93 ? -18.930 -7.816 17.225 1.00 97.00 93 LEU A N 1
ATOM 768 C CA . LEU A 1 93 ? -18.279 -8.335 18.434 1.00 97.00 93 LEU A CA 1
ATOM 769 C C . LEU A 1 93 ? -19.169 -9.355 19.152 1.00 97.00 93 LEU A C 1
ATOM 771 O O . LEU A 1 93 ? -18.702 -10.417 19.553 1.00 97.00 93 LEU A O 1
ATOM 775 N N . LYS A 1 94 ? -20.470 -9.060 19.271 1.00 96.00 94 LYS A N 1
ATOM 776 C CA . LYS A 1 94 ? -21.433 -9.971 19.894 1.00 96.00 94 LYS A CA 1
ATOM 777 C C . LYS A 1 94 ? -21.640 -11.242 19.069 1.00 96.00 94 LYS A C 1
ATOM 779 O O . LYS A 1 94 ? -21.694 -12.320 19.657 1.00 96.00 94 LYS A O 1
ATOM 784 N N . GLU A 1 95 ? -21.798 -11.106 17.755 1.00 96.12 95 GLU A N 1
ATOM 785 C CA . GLU A 1 95 ? -22.011 -12.226 16.829 1.00 96.12 95 GLU A CA 1
ATOM 786 C C . GLU A 1 95 ? -20.855 -13.229 16.902 1.00 96.12 95 GLU A C 1
ATOM 788 O O . GLU A 1 95 ? -21.077 -14.434 16.979 1.00 96.12 95 GLU A O 1
ATOM 793 N N . TRP A 1 96 ? -19.628 -12.720 17.005 1.00 96.38 96 TRP A N 1
ATOM 794 C CA . TRP A 1 96 ? -18.407 -13.521 17.080 1.00 96.38 96 TRP A CA 1
ATOM 795 C C . TRP A 1 96 ? -17.932 -13.809 18.512 1.00 96.38 96 TRP A C 1
ATOM 797 O O . TRP A 1 96 ? -16.799 -14.227 18.726 1.00 96.38 96 TRP A O 1
ATOM 807 N N . GLY A 1 97 ? -18.795 -13.616 19.515 1.00 95.12 97 GLY A N 1
ATOM 808 C CA . GLY A 1 97 ? -18.546 -14.066 20.888 1.00 95.12 97 GLY A CA 1
ATOM 809 C C . GLY A 1 97 ? -17.558 -13.231 21.714 1.00 95.12 97 GLY A C 1
ATOM 810 O O . GLY A 1 97 ? -17.258 -13.618 22.847 1.00 95.12 97 GLY A O 1
ATOM 811 N N . VAL A 1 98 ? -17.110 -12.076 21.215 1.00 96.56 98 VAL A N 1
ATOM 812 C CA . VAL A 1 98 ? -16.232 -11.143 21.937 1.00 96.56 98 VAL A CA 1
ATOM 813 C C . VAL A 1 98 ? -17.046 -10.395 22.997 1.00 96.56 98 VAL A C 1
ATOM 815 O O . VAL A 1 98 ? -18.058 -9.754 22.705 1.00 96.56 98 VAL A O 1
ATOM 818 N N . LYS A 1 99 ? -16.636 -10.503 24.266 1.00 94.31 99 LYS A N 1
ATOM 819 C CA . LYS A 1 99 ? -17.411 -9.991 25.418 1.00 94.31 99 LYS A CA 1
ATOM 820 C C . LYS A 1 99 ? -16.958 -8.608 25.864 1.00 94.31 99 LYS A C 1
ATOM 822 O O . LYS A 1 99 ? -17.689 -7.907 26.571 1.00 94.31 99 LYS A O 1
ATOM 827 N N . GLU A 1 100 ? -15.740 -8.248 25.497 1.00 95.94 100 GLU A N 1
ATOM 828 C CA . GLU A 1 100 ? -15.103 -6.983 25.780 1.00 95.94 100 GLU A CA 1
ATOM 829 C C . GLU A 1 100 ? -15.877 -5.842 25.123 1.00 95.94 100 GLU A C 1
ATOM 831 O O . GLU A 1 100 ? -16.332 -5.923 23.984 1.00 95.94 100 GLU A O 1
ATOM 836 N N . LYS A 1 101 ? -16.040 -4.758 25.878 1.00 94.62 101 LYS A N 1
ATOM 837 C CA . LYS A 1 101 ? -16.679 -3.527 25.411 1.00 94.62 101 LYS A CA 1
ATOM 838 C C . LYS A 1 101 ? -15.613 -2.505 25.039 1.00 94.62 101 LYS A C 1
ATOM 840 O O . LYS A 1 101 ? -14.444 -2.690 25.366 1.00 94.62 101 LYS A O 1
ATOM 845 N N . ASN A 1 102 ? -16.044 -1.402 24.431 1.00 96.75 102 ASN A N 1
ATOM 846 C CA . ASN A 1 102 ? -15.177 -0.287 24.041 1.00 96.75 102 ASN A CA 1
ATOM 847 C C . ASN A 1 102 ? -14.097 -0.712 23.032 1.00 96.75 102 ASN A C 1
ATOM 849 O O . ASN A 1 102 ? -12.971 -0.227 23.066 1.00 96.75 102 ASN A O 1
ATOM 853 N N . LEU A 1 103 ? -14.459 -1.631 22.138 1.00 98.31 103 LEU A N 1
ATOM 854 C CA . LEU A 1 103 ? -13.673 -2.021 20.976 1.00 98.31 103 LEU A CA 1
ATOM 855 C C . LEU A 1 103 ? -14.448 -1.591 19.732 1.00 98.31 103 LEU A C 1
ATOM 857 O O . LEU A 1 103 ? -15.644 -1.868 19.628 1.00 98.31 103 LEU A O 1
ATOM 861 N N . ILE A 1 104 ? -13.785 -0.903 18.808 1.00 98.56 104 ILE A N 1
ATOM 862 C CA . ILE A 1 104 ? -14.392 -0.448 17.553 1.00 98.56 104 ILE A CA 1
ATOM 863 C C . ILE A 1 104 ? -13.677 -1.143 16.406 1.00 98.56 104 ILE A C 1
ATOM 865 O O . ILE A 1 104 ? -12.502 -0.877 16.168 1.00 98.56 104 ILE A O 1
ATOM 869 N N . ILE A 1 105 ? -14.376 -2.045 15.721 1.00 98.62 105 ILE A N 1
ATOM 870 C CA . ILE A 1 105 ? -13.828 -2.813 14.604 1.00 98.62 105 ILE A CA 1
ATOM 871 C C . ILE A 1 105 ? -13.614 -1.860 13.432 1.00 98.62 105 ILE A C 1
ATOM 873 O O . ILE A 1 105 ? -14.530 -1.140 13.036 1.00 98.62 105 ILE A O 1
ATOM 877 N N . ILE A 1 106 ? -12.403 -1.873 12.882 1.00 98.56 106 ILE A N 1
ATOM 878 C CA . ILE A 1 106 ? -12.019 -1.077 11.711 1.00 98.56 106 ILE A CA 1
ATOM 879 C C . ILE A 1 106 ? -11.670 -1.945 10.500 1.00 98.56 106 ILE A C 1
ATOM 881 O O . ILE A 1 106 ? -11.627 -1.414 9.395 1.00 98.56 106 ILE A O 1
ATOM 885 N N . SER A 1 107 ? -11.453 -3.250 10.689 1.00 98.38 107 SER A N 1
ATOM 886 C CA . SER A 1 107 ? -11.257 -4.246 9.628 1.00 98.38 107 SER A CA 1
ATOM 887 C C . SER A 1 107 ? -11.390 -5.673 10.187 1.00 98.38 107 SER A C 1
ATOM 889 O O . SER A 1 107 ? -11.377 -5.854 11.409 1.00 98.38 107 SER A O 1
ATOM 891 N N . GLY A 1 108 ? -11.493 -6.672 9.311 1.00 95.50 108 GLY A N 1
ATOM 892 C CA . GLY A 1 108 ? -11.535 -8.098 9.656 1.00 95.50 108 GLY A CA 1
ATOM 893 C C . GLY A 1 108 ? -12.831 -8.811 9.264 1.00 95.50 108 GLY A C 1
ATOM 894 O O . GLY A 1 108 ? -13.894 -8.200 9.141 1.00 95.50 108 GLY A O 1
ATOM 895 N N . ASP A 1 109 ? -12.732 -10.123 9.083 1.00 91.31 109 ASP A N 1
ATOM 896 C CA . ASP A 1 109 ? -13.732 -10.971 8.422 1.00 91.31 109 ASP A CA 1
ATOM 897 C C . ASP A 1 109 ? -14.604 -11.796 9.383 1.00 91.31 109 ASP A C 1
ATOM 899 O O . ASP A 1 109 ? -15.526 -12.493 8.952 1.00 91.31 109 ASP A O 1
ATOM 903 N N . GLY A 1 110 ? -14.328 -11.707 10.687 1.00 91.25 110 GLY A N 1
ATOM 904 C CA . GLY A 1 110 ? -14.988 -12.501 11.713 1.00 91.25 110 GLY A CA 1
ATOM 905 C C . GLY A 1 110 ? -14.126 -13.598 12.322 1.00 91.25 110 GLY A C 1
ATOM 906 O O . GLY A 1 110 ? -14.259 -13.841 13.518 1.00 91.25 110 GLY A O 1
ATOM 907 N N . HIS A 1 111 ? -13.192 -14.198 11.578 1.00 90.25 111 HIS A N 1
ATOM 908 C CA . HIS A 1 111 ? -12.153 -15.059 12.165 1.00 90.25 111 HIS A CA 1
ATOM 909 C C . HIS A 1 111 ? -11.139 -14.232 12.951 1.00 90.25 111 HIS A C 1
ATOM 911 O O . HIS A 1 111 ? -10.628 -14.662 13.987 1.00 90.25 111 HIS A O 1
ATOM 917 N N . PHE A 1 112 ? -10.917 -13.005 12.491 1.00 95.38 112 PHE A N 1
ATOM 918 C CA . PHE A 1 112 ? -10.218 -11.991 13.249 1.00 95.38 112 PHE A CA 1
A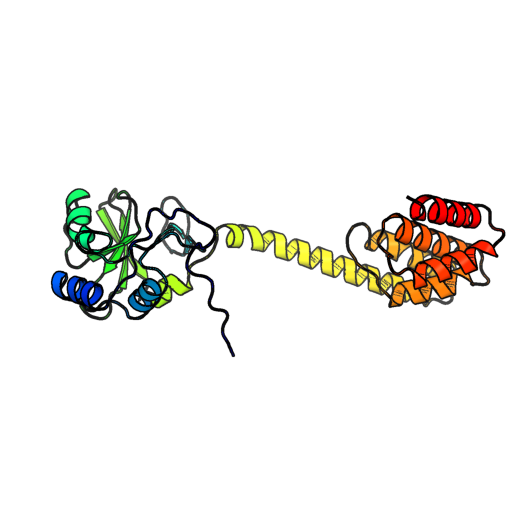TOM 919 C C . PHE A 1 112 ? -10.862 -10.618 13.078 1.00 95.38 112 PHE A C 1
ATOM 921 O O . PHE A 1 112 ? -11.608 -10.365 12.129 1.00 95.38 112 PHE A O 1
ATOM 928 N N . PHE A 1 113 ? -10.523 -9.710 13.990 1.00 98.06 113 PHE A N 1
ATOM 929 C CA . PHE A 1 113 ? -10.789 -8.285 13.840 1.00 98.06 113 PHE A CA 1
ATOM 930 C C . PHE A 1 113 ? -9.563 -7.456 14.188 1.00 98.06 113 PHE A C 1
ATOM 932 O O . PHE A 1 113 ? -8.826 -7.770 15.120 1.00 98.06 113 PHE A O 1
ATOM 939 N N . ILE A 1 114 ? -9.402 -6.337 13.491 1.00 98.44 114 ILE A N 1
ATOM 940 C CA . ILE A 1 114 ? -8.520 -5.251 13.911 1.00 98.44 114 ILE A CA 1
ATOM 941 C C . ILE A 1 114 ? -9.413 -4.140 14.452 1.00 98.44 114 ILE A C 1
ATOM 943 O O . ILE A 1 114 ? -10.370 -3.718 13.793 1.00 98.44 114 ILE A O 1
ATOM 947 N N . ALA A 1 115 ? -9.130 -3.684 15.671 1.00 98.62 115 ALA A N 1
ATOM 948 C CA . ALA A 1 115 ? -9.996 -2.753 16.380 1.00 98.62 115 ALA A CA 1
ATOM 949 C C . ALA A 1 115 ? -9.229 -1.634 17.091 1.00 98.62 115 ALA A C 1
ATOM 951 O O . ALA A 1 115 ? -8.116 -1.824 17.587 1.00 98.62 115 ALA A O 1
ATOM 952 N N . LEU A 1 116 ? -9.877 -0.472 17.188 1.00 98.75 116 LEU A N 1
ATOM 953 C CA . LEU A 1 116 ? -9.505 0.587 18.120 1.00 98.75 116 LEU A CA 1
ATOM 954 C C . LEU A 1 116 ? -9.915 0.154 19.533 1.00 98.75 116 LEU A C 1
ATOM 956 O O . LEU A 1 116 ? -11.093 -0.116 19.784 1.00 98.75 116 LEU A O 1
ATOM 960 N N . ASP A 1 117 ? -8.953 0.100 20.450 1.00 98.62 117 ASP A N 1
ATOM 961 C CA . ASP A 1 117 ? -9.156 -0.311 21.836 1.00 98.62 117 ASP A CA 1
ATOM 962 C C . ASP A 1 117 ? -9.256 0.894 22.772 1.00 98.62 117 ASP A C 1
ATOM 964 O O . ASP A 1 117 ? -8.257 1.512 23.142 1.00 98.62 117 ASP A O 1
ATOM 968 N N . TYR A 1 118 ? -10.487 1.191 23.183 1.00 98.44 118 TYR A N 1
ATOM 969 C CA . TYR A 1 118 ? -10.840 2.269 24.102 1.00 98.44 118 TYR A CA 1
ATOM 970 C C . TYR A 1 118 ? -11.046 1.780 25.542 1.00 98.44 118 TYR A C 1
ATOM 972 O O . TYR A 1 118 ? -11.553 2.523 26.383 1.00 98.44 118 TYR A O 1
ATOM 980 N N . ARG A 1 119 ? -10.672 0.536 25.882 1.00 97.06 119 ARG A N 1
ATOM 981 C CA . ARG A 1 119 ? -10.870 -0.002 27.244 1.00 97.06 119 ARG A CA 1
ATOM 982 C C . ARG A 1 119 ? -10.117 0.786 28.316 1.00 97.06 119 ARG A C 1
ATOM 984 O O . ARG A 1 119 ? -10.529 0.770 29.473 1.00 97.06 119 ARG A O 1
ATOM 991 N N . THR A 1 120 ? -9.022 1.453 27.950 1.00 94.94 120 THR A N 1
ATOM 992 C CA . THR A 1 120 ? -8.164 2.207 28.882 1.00 94.94 120 THR A CA 1
ATOM 993 C C . THR A 1 120 ? -8.196 3.721 28.670 1.00 94.94 120 THR A C 1
ATOM 995 O O . THR A 1 120 ? -7.896 4.461 29.607 1.00 94.94 120 THR A O 1
ATOM 998 N N . ASN A 1 121 ? -8.545 4.198 27.471 1.00 94.38 121 ASN A N 1
ATOM 999 C CA . ASN A 1 121 ? -8.524 5.617 27.127 1.00 94.38 121 ASN A CA 1
ATOM 1000 C C . ASN A 1 121 ? -9.563 5.934 26.043 1.00 94.38 121 ASN A C 1
ATOM 1002 O O . ASN A 1 121 ? -9.450 5.428 24.933 1.00 94.38 121 ASN A O 1
ATOM 1006 N N . GLU A 1 122 ? -10.533 6.798 26.356 1.00 91.25 122 GLU A N 1
ATOM 1007 C CA . GLU A 1 122 ? -11.645 7.187 25.468 1.00 91.25 122 GLU A CA 1
ATOM 1008 C C . GLU A 1 122 ? -11.233 8.145 24.329 1.00 91.25 122 GLU A C 1
ATOM 1010 O O . GLU A 1 122 ? -12.000 8.348 23.388 1.00 91.25 122 GLU A O 1
ATOM 1015 N N . GLU A 1 123 ? -10.027 8.724 24.381 1.00 92.50 123 GLU A N 1
ATOM 1016 C CA . GLU A 1 123 ? -9.531 9.692 23.389 1.00 92.50 123 GLU A CA 1
ATOM 1017 C C . GLU A 1 123 ? -8.329 9.202 22.574 1.00 92.50 123 GLU A C 1
ATOM 1019 O O . GLU A 1 123 ? -8.102 9.670 21.459 1.00 92.50 123 GLU A O 1
ATOM 1024 N N . LYS A 1 124 ? -7.533 8.285 23.130 1.00 94.31 124 LYS A N 1
ATOM 1025 C CA . LYS A 1 124 ? -6.300 7.774 22.514 1.00 94.31 124 LYS A CA 1
ATOM 1026 C C . LYS A 1 124 ? -6.304 6.246 22.531 1.00 94.31 124 LYS A C 1
ATOM 1028 O O . LYS A 1 124 ? -5.665 5.662 23.409 1.00 94.31 124 LYS A O 1
ATOM 1033 N N . PRO A 1 125 ? -7.047 5.605 21.617 1.00 98.19 125 PRO A N 1
ATOM 1034 C CA . PRO A 1 125 ? -7.118 4.156 21.570 1.00 98.19 125 PRO A CA 1
ATOM 1035 C C . PRO A 1 125 ? -5.799 3.565 21.072 1.00 98.19 125 PRO A C 1
ATOM 1037 O O . PRO A 1 125 ? -5.172 4.101 20.155 1.00 98.19 125 PRO A O 1
ATOM 1040 N N . THR A 1 126 ? -5.424 2.419 21.631 1.00 98.56 126 THR A N 1
ATOM 1041 C CA . THR A 1 126 ? -4.414 1.545 21.019 1.00 98.56 126 THR A CA 1
ATOM 1042 C C . THR A 1 126 ? -5.048 0.715 19.904 1.00 98.56 126 THR A C 1
ATOM 1044 O O . THR A 1 126 ? -6.273 0.671 19.786 1.00 98.56 126 THR A O 1
ATOM 1047 N N . ILE A 1 127 ? -4.243 0.009 19.112 1.00 98.62 127 ILE A N 1
ATOM 1048 C CA . ILE A 1 127 ? -4.754 -0.950 18.125 1.00 98.62 127 ILE A CA 1
ATOM 1049 C C . ILE A 1 127 ? -4.593 -2.366 18.664 1.00 98.62 127 ILE A C 1
ATOM 1051 O O . ILE A 1 127 ? -3.512 -2.733 19.134 1.00 98.62 127 ILE A O 1
ATOM 1055 N N . VAL A 1 128 ? -5.653 -3.165 18.564 1.00 98.38 128 VAL A N 1
ATOM 1056 C CA . VAL A 1 128 ? -5.638 -4.588 18.914 1.00 98.38 128 VAL A CA 1
ATOM 1057 C C . VAL A 1 128 ? -6.005 -5.464 17.722 1.00 98.38 128 VAL A C 1
ATOM 1059 O O . VAL A 1 128 ? -6.845 -5.097 16.903 1.00 98.38 128 VAL A O 1
ATOM 1062 N N . TYR A 1 129 ? -5.388 -6.639 17.676 1.00 98.00 129 TYR A N 1
ATOM 1063 C CA . TYR A 1 129 ? -5.822 -7.789 16.899 1.00 98.00 129 TYR A CA 1
ATOM 1064 C C . TYR A 1 129 ? -6.647 -8.702 17.809 1.00 98.00 129 TYR A C 1
ATOM 1066 O O . TYR A 1 129 ? -6.226 -9.019 18.925 1.00 98.00 129 TYR A O 1
ATOM 1074 N N . ILE A 1 130 ? -7.830 -9.088 17.353 1.00 97.50 130 ILE A N 1
ATOM 1075 C CA . ILE A 1 130 ? -8.759 -9.965 18.057 1.00 97.50 130 ILE A CA 1
ATOM 1076 C C . ILE A 1 130 ? -8.826 -11.264 17.270 1.00 97.50 130 ILE A C 1
ATOM 1078 O O . ILE A 1 130 ? -9.379 -11.275 16.175 1.00 97.50 130 ILE A O 1
ATOM 1082 N N . ASP A 1 131 ? -8.298 -12.343 17.832 1.00 95.38 131 ASP A N 1
ATOM 1083 C CA . ASP A 1 131 ? -8.490 -13.694 17.316 1.00 95.38 131 ASP A CA 1
ATOM 1084 C C . ASP A 1 131 ? -9.771 -14.275 17.925 1.00 95.38 131 ASP A C 1
ATOM 1086 O O . ASP A 1 131 ? -9.835 -14.542 19.132 1.00 95.38 131 ASP A O 1
ATOM 1090 N N . THR A 1 132 ? -10.817 -14.441 17.115 1.00 93.12 132 THR A N 1
ATOM 1091 C CA . THR A 1 132 ? -12.108 -14.953 17.605 1.00 93.12 132 THR A CA 1
ATOM 1092 C C . THR A 1 132 ? -12.101 -16.473 17.753 1.00 93.12 132 THR A C 1
ATOM 1094 O O . THR A 1 132 ? -12.916 -17.025 18.493 1.00 93.12 132 THR A O 1
ATOM 1097 N N . THR A 1 133 ? -11.157 -17.161 17.105 1.00 90.94 133 THR A N 1
ATOM 1098 C CA . THR A 1 133 ? -11.014 -18.616 17.190 1.00 90.94 133 THR A CA 1
ATOM 1099 C C . THR A 1 133 ? -10.360 -19.027 18.507 1.00 90.94 133 THR A C 1
ATOM 1101 O O . THR A 1 133 ? -10.818 -19.968 19.161 1.00 90.94 133 THR A O 1
ATOM 1104 N N . GLU A 1 134 ? -9.360 -18.264 18.954 1.00 90.44 134 GLU A N 1
ATOM 1105 C CA . GLU A 1 134 ? -8.658 -18.482 20.222 1.00 90.44 134 GLU A CA 1
ATOM 1106 C C . GLU A 1 134 ? -9.224 -17.651 21.387 1.00 90.44 134 GLU A C 1
ATOM 1108 O O . GLU A 1 134 ? -8.861 -17.875 22.543 1.00 90.44 134 GLU A O 1
ATOM 1113 N N . ASN A 1 135 ? -10.149 -16.722 21.115 1.00 90.75 135 ASN A N 1
ATOM 1114 C CA . ASN A 1 135 ? -10.637 -15.713 22.066 1.00 90.75 135 ASN A CA 1
ATOM 1115 C C . ASN A 1 135 ? -9.495 -14.885 22.683 1.00 90.75 135 ASN A C 1
ATOM 1117 O O . ASN A 1 135 ? -9.475 -14.628 23.891 1.00 90.75 135 ASN A O 1
ATOM 1121 N N . GLN A 1 136 ? -8.532 -14.477 21.855 1.00 94.31 136 GLN A N 1
ATOM 1122 C CA . GLN A 1 136 ? -7.370 -13.701 22.278 1.00 94.31 136 GLN A CA 1
ATOM 1123 C C . GLN A 1 136 ? -7.453 -12.266 21.752 1.00 94.31 136 GLN A C 1
ATOM 1125 O O . GLN A 1 136 ? -7.789 -12.032 20.597 1.00 94.31 136 GLN A O 1
ATOM 1130 N N . ILE A 1 137 ? -7.111 -11.292 22.600 1.00 97.06 137 ILE A N 1
ATOM 1131 C CA . ILE A 1 137 ? -6.988 -9.883 22.214 1.00 97.06 137 ILE A CA 1
ATOM 1132 C C . ILE A 1 137 ? -5.553 -9.439 22.477 1.00 97.06 137 ILE A C 1
ATOM 1134 O O . ILE A 1 137 ? -5.132 -9.339 23.632 1.00 97.06 137 ILE A O 1
ATOM 1138 N N . THR A 1 138 ? -4.829 -9.132 21.407 1.00 96.75 138 THR A N 1
ATOM 1139 C CA . THR A 1 138 ? -3.409 -8.776 21.434 1.00 96.75 138 THR A CA 1
ATOM 1140 C C . THR A 1 138 ? -3.236 -7.339 20.970 1.00 96.75 138 THR A C 1
ATOM 1142 O O . THR A 1 138 ? -3.691 -6.964 19.894 1.00 96.75 138 THR A O 1
ATOM 1145 N N . LYS A 1 139 ? -2.574 -6.504 21.775 1.00 97.56 139 LYS A N 1
ATOM 1146 C CA . LYS A 1 139 ? -2.187 -5.153 21.352 1.00 97.56 139 LYS A CA 1
ATOM 1147 C C . LYS A 1 139 ? -1.115 -5.248 20.269 1.00 97.56 139 LYS A C 1
ATOM 1149 O O . LYS A 1 139 ? -0.103 -5.907 20.486 1.00 97.56 139 LYS A O 1
ATOM 1154 N N . ILE A 1 140 ? -1.325 -4.551 19.155 1.00 97.56 140 ILE A N 1
ATOM 1155 C CA . ILE A 1 140 ? -0.427 -4.582 17.993 1.00 97.56 140 ILE A CA 1
ATOM 1156 C C . ILE A 1 140 ? 0.244 -3.237 17.702 1.00 97.56 140 ILE A C 1
ATOM 1158 O O . ILE A 1 140 ? 1.407 -3.224 17.318 1.00 97.56 140 ILE A O 1
ATOM 1162 N N . TYR A 1 141 ? -0.419 -2.107 17.974 1.00 97.31 141 TYR A N 1
ATOM 1163 C CA . TYR A 1 141 ? 0.180 -0.773 17.833 1.00 97.31 141 TYR A CA 1
ATOM 1164 C C . TYR A 1 141 ? -0.255 0.171 18.955 1.00 97.31 141 TYR A C 1
ATOM 1166 O O . TYR A 1 141 ? -1.315 0.007 19.566 1.00 97.31 141 TYR A O 1
ATOM 1174 N N . GLU A 1 142 ? 0.579 1.177 19.226 1.00 96.62 142 GLU A N 1
ATOM 1175 C CA . GLU A 1 142 ? 0.304 2.222 20.221 1.00 96.62 142 GLU A CA 1
ATOM 1176 C C . GLU A 1 142 ? -0.827 3.163 19.793 1.00 96.62 142 GLU A C 1
ATOM 1178 O O . GLU A 1 142 ? -1.587 3.624 20.640 1.00 96.62 142 GLU A O 1
ATOM 1183 N N . ASP A 1 143 ? -0.962 3.422 18.493 1.00 95.19 143 ASP A N 1
ATOM 1184 C CA . ASP A 1 143 ? -1.967 4.321 17.934 1.00 95.19 143 ASP A CA 1
ATOM 1185 C C . ASP A 1 143 ? -2.211 4.037 16.440 1.00 95.19 143 ASP A C 1
ATOM 1187 O O . ASP A 1 143 ? -1.440 3.339 15.775 1.00 95.19 143 ASP A O 1
ATOM 1191 N N . PHE A 1 144 ? -3.302 4.599 15.915 1.00 96.25 144 PHE A N 1
ATOM 1192 C CA . PHE A 1 144 ? -3.737 4.408 14.530 1.00 96.25 144 PHE A CA 1
ATOM 1193 C C . PHE A 1 144 ? -2.740 4.951 13.494 1.00 96.25 144 PHE A C 1
ATOM 1195 O O . PHE A 1 144 ? -2.535 4.321 12.459 1.00 96.25 144 PHE A O 1
ATOM 1202 N N . SER A 1 145 ? -2.094 6.089 13.762 1.00 92.44 145 SER A N 1
ATOM 1203 C CA . SER A 1 145 ? -1.131 6.684 12.829 1.00 92.44 145 SER A CA 1
ATOM 1204 C C . SER A 1 145 ? 0.106 5.800 12.680 1.00 92.44 145 SER A C 1
ATOM 1206 O O . SER A 1 145 ? 0.584 5.591 11.568 1.00 92.44 145 SER A O 1
ATOM 1208 N N . THR A 1 146 ? 0.606 5.251 13.789 1.00 93.19 146 THR A N 1
ATOM 1209 C CA . THR A 1 146 ? 1.734 4.311 13.790 1.00 93.19 146 THR A CA 1
ATOM 1210 C C . THR A 1 146 ? 1.404 3.045 12.994 1.00 93.19 146 THR A C 1
ATOM 1212 O O . THR A 1 146 ? 2.228 2.603 12.195 1.00 93.19 146 THR A O 1
ATOM 1215 N N . MET A 1 147 ? 0.192 2.500 13.152 1.00 95.44 147 MET A N 1
ATOM 1216 C CA . MET A 1 147 ? -0.281 1.351 12.370 1.00 95.44 147 MET A CA 1
ATOM 1217 C C . MET A 1 147 ? -0.306 1.660 10.868 1.00 95.44 147 MET A C 1
ATOM 1219 O O . MET A 1 147 ? 0.303 0.936 10.089 1.00 95.44 147 MET A O 1
ATOM 1223 N N . VAL A 1 148 ? -0.961 2.751 10.457 1.00 92.19 148 VAL A N 1
ATOM 1224 C CA . VAL A 1 148 ? -1.084 3.109 9.032 1.00 92.19 148 VAL A CA 1
ATOM 1225 C C . VAL A 1 148 ? 0.281 3.343 8.381 1.00 92.19 148 VAL A C 1
ATOM 1227 O O . VAL A 1 148 ? 0.507 2.896 7.261 1.00 92.19 148 VAL A O 1
ATOM 1230 N N . ASN A 1 149 ? 1.219 3.973 9.092 1.00 89.00 149 ASN A N 1
ATOM 1231 C CA . ASN A 1 149 ? 2.580 4.197 8.592 1.00 89.00 149 ASN A CA 1
ATOM 1232 C C . ASN A 1 149 ? 3.437 2.920 8.519 1.00 89.00 149 ASN A C 1
ATOM 1234 O O . ASN A 1 149 ? 4.546 2.977 7.995 1.00 89.00 149 ASN A O 1
ATOM 1238 N N . SER A 1 150 ? 2.956 1.799 9.063 1.00 90.06 150 SER A N 1
ATOM 1239 C CA . SER A 1 150 ? 3.647 0.504 9.036 1.00 90.06 150 SER A CA 1
ATOM 1240 C C . SER A 1 150 ? 3.154 -0.419 7.914 1.00 90.06 150 SER A C 1
ATOM 1242 O O . SER A 1 150 ? 3.669 -1.528 7.796 1.00 90.06 150 SER A O 1
ATOM 1244 N N . LEU A 1 151 ? 2.153 0.001 7.127 1.00 90.38 151 LEU A N 1
ATOM 1245 C CA . LEU A 1 151 ? 1.584 -0.807 6.046 1.00 90.38 151 LEU A CA 1
ATOM 1246 C C . LEU A 1 151 ? 2.558 -0.978 4.877 1.00 90.38 151 LEU A C 1
ATOM 1248 O O . LEU A 1 151 ? 3.101 0.005 4.368 1.00 90.38 151 LEU A O 1
ATOM 1252 N N . TYR A 1 152 ? 2.682 -2.208 4.384 1.00 86.75 152 TYR A N 1
ATOM 1253 C CA . TYR A 1 152 ? 3.516 -2.561 3.231 1.00 86.75 152 TYR A CA 1
ATOM 1254 C C . TYR A 1 152 ? 2.769 -3.491 2.247 1.00 86.75 152 TYR A C 1
ATOM 1256 O O . TYR A 1 152 ? 1.706 -4.029 2.583 1.00 86.75 152 TYR A O 1
ATOM 1264 N N . GLU A 1 153 ? 3.262 -3.615 1.010 1.00 82.19 153 GLU A N 1
ATOM 1265 C CA . GLU A 1 153 ? 2.728 -4.548 -0.005 1.00 82.19 153 GLU A CA 1
ATOM 1266 C C . GLU A 1 153 ? 3.452 -5.906 0.096 1.00 82.19 153 GLU A C 1
ATOM 1268 O O . GLU A 1 153 ? 4.618 -5.942 0.466 1.00 82.19 153 GLU A O 1
ATOM 1273 N N . GLU A 1 154 ? 2.819 -7.038 -0.243 1.00 62.50 154 GLU A N 1
ATOM 1274 C CA . GLU A 1 154 ? 3.496 -8.359 -0.195 1.00 62.50 154 GLU A CA 1
ATOM 1275 C C . GLU A 1 154 ? 4.794 -8.377 -1.018 1.00 62.50 154 GLU A C 1
ATOM 1277 O O . GLU A 1 154 ? 5.788 -8.965 -0.600 1.00 62.50 154 GLU A O 1
ATOM 1282 N N . GLU A 1 155 ? 4.801 -7.651 -2.141 1.00 54.78 155 GLU A N 1
ATOM 1283 C CA . GLU A 1 155 ? 5.955 -7.491 -3.030 1.00 54.78 155 GLU A CA 1
ATOM 1284 C C . GLU A 1 155 ? 7.166 -6.842 -2.322 1.00 54.78 155 GLU A C 1
ATOM 1286 O O . GLU A 1 155 ? 8.300 -7.064 -2.735 1.00 54.78 155 GLU A O 1
ATOM 1291 N N . ASP A 1 156 ? 6.989 -6.102 -1.217 1.00 50.97 156 ASP A N 1
ATOM 1292 C CA . ASP A 1 156 ? 8.110 -5.558 -0.427 1.00 50.97 156 ASP A CA 1
ATOM 1293 C C . ASP A 1 156 ? 8.926 -6.656 0.293 1.00 50.97 156 ASP A C 1
ATOM 1295 O O . ASP A 1 156 ? 10.076 -6.415 0.668 1.00 50.97 156 ASP A O 1
ATOM 1299 N N . LEU A 1 157 ? 8.362 -7.859 0.477 1.00 48.31 157 LEU A N 1
ATOM 1300 C CA . LEU A 1 157 ? 9.070 -9.018 1.038 1.00 48.31 157 LEU A CA 1
ATOM 1301 C C . LEU A 1 157 ? 9.883 -9.776 -0.022 1.00 48.31 157 LEU A C 1
ATOM 1303 O O . LEU A 1 157 ? 10.949 -10.290 0.304 1.00 48.31 157 LEU A O 1
ATOM 1307 N N . GLU A 1 158 ? 9.413 -9.819 -1.273 1.00 45.06 158 GLU A N 1
ATOM 1308 C CA . GLU A 1 158 ? 10.118 -10.460 -2.398 1.00 45.06 158 GLU A CA 1
ATOM 1309 C C . GLU A 1 158 ? 11.184 -9.533 -3.019 1.00 45.06 158 GLU A C 1
ATOM 1311 O O . GLU A 1 158 ? 12.224 -9.990 -3.486 1.00 45.06 158 GLU A O 1
ATOM 1316 N N . ASN A 1 159 ? 11.001 -8.210 -2.936 1.00 47.12 159 ASN A N 1
ATOM 1317 C CA . ASN A 1 159 ? 11.904 -7.234 -3.551 1.00 47.12 159 ASN A CA 1
ATOM 1318 C C . ASN A 1 159 ? 13.287 -7.103 -2.883 1.00 47.12 159 ASN A C 1
ATOM 1320 O O . ASN A 1 159 ? 14.192 -6.546 -3.500 1.00 47.12 159 ASN A O 1
ATOM 1324 N N . GLN A 1 160 ? 13.502 -7.554 -1.642 1.00 50.56 160 GLN A N 1
ATOM 1325 C CA . GLN A 1 160 ? 14.816 -7.374 -1.000 1.00 50.56 160 GLN A CA 1
ATOM 1326 C C . GLN A 1 160 ? 15.902 -8.285 -1.588 1.00 50.56 160 GLN A C 1
ATOM 1328 O O . GLN A 1 160 ? 17.031 -7.828 -1.760 1.00 50.56 160 GLN A O 1
ATOM 1333 N N . GLU A 1 161 ? 15.568 -9.529 -1.942 1.00 49.44 161 GLU A N 1
ATOM 1334 C CA . GLU A 1 161 ? 16.526 -10.465 -2.552 1.00 49.44 161 GLU A CA 1
ATOM 1335 C C . GLU A 1 161 ? 16.820 -10.091 -4.019 1.00 49.44 161 GLU A C 1
ATOM 1337 O O . GLU A 1 161 ? 17.979 -10.090 -4.438 1.00 49.44 161 GLU A O 1
ATOM 1342 N N . ASP A 1 162 ? 15.809 -9.635 -4.767 1.00 54.53 162 ASP A N 1
ATOM 1343 C CA . ASP A 1 162 ? 15.968 -9.213 -6.166 1.00 54.53 162 ASP A CA 1
ATOM 1344 C C . ASP A 1 162 ? 16.702 -7.864 -6.320 1.00 54.53 162 ASP A C 1
ATOM 1346 O O . ASP A 1 162 ? 17.421 -7.646 -7.302 1.00 54.53 162 ASP A O 1
ATOM 1350 N N . ILE A 1 163 ? 16.566 -6.932 -5.364 1.00 57.69 163 ILE A N 1
ATOM 1351 C CA . ILE A 1 163 ? 17.274 -5.640 -5.406 1.00 57.69 163 ILE A CA 1
ATOM 1352 C C . ILE A 1 163 ? 18.785 -5.834 -5.248 1.00 57.69 163 ILE A C 1
ATOM 1354 O O . ILE A 1 163 ? 19.540 -5.212 -5.997 1.00 57.69 163 ILE A O 1
ATOM 1358 N N . GLU A 1 164 ? 19.241 -6.692 -4.329 1.00 63.12 164 GLU A N 1
ATOM 1359 C CA . GLU A 1 164 ? 20.675 -6.949 -4.142 1.00 63.12 164 GLU A CA 1
ATOM 1360 C C . GLU A 1 164 ? 21.297 -7.604 -5.385 1.00 63.12 164 GLU A C 1
ATOM 1362 O O . GLU A 1 164 ? 22.351 -7.158 -5.851 1.00 63.12 164 GLU A O 1
ATOM 1367 N N . GLU A 1 165 ? 20.620 -8.585 -5.994 1.00 61.81 165 GLU A N 1
ATOM 1368 C CA . GLU A 1 165 ? 21.096 -9.238 -7.219 1.00 61.81 165 GLU A CA 1
ATOM 1369 C C . GLU A 1 165 ? 21.144 -8.254 -8.404 1.00 61.81 165 GLU A C 1
ATOM 1371 O O . GLU A 1 165 ? 22.145 -8.178 -9.127 1.00 61.81 165 GLU A O 1
ATOM 1376 N N . ILE A 1 166 ? 20.114 -7.415 -8.575 1.00 61.38 166 ILE A N 1
ATOM 1377 C CA . ILE A 1 166 ? 20.083 -6.374 -9.615 1.00 61.38 166 ILE A CA 1
ATOM 1378 C C . ILE A 1 166 ? 21.154 -5.298 -9.370 1.00 61.38 166 ILE A C 1
ATOM 1380 O O . ILE A 1 166 ? 21.756 -4.797 -10.328 1.00 61.38 166 ILE A O 1
ATOM 1384 N N . GLU A 1 167 ? 21.413 -4.911 -8.122 1.00 66.56 167 GLU A N 1
ATOM 1385 C CA . GLU A 1 167 ? 22.477 -3.965 -7.777 1.00 66.56 167 GLU A CA 1
ATOM 1386 C C . GLU A 1 167 ? 23.871 -4.546 -8.040 1.00 66.56 167 GLU A C 1
ATOM 1388 O O . GLU A 1 167 ? 24.725 -3.847 -8.603 1.00 66.56 167 GLU A O 1
ATOM 1393 N N . GLU A 1 168 ? 24.102 -5.824 -7.731 1.00 73.56 168 GLU A N 1
ATOM 1394 C CA . GLU A 1 168 ? 25.338 -6.522 -8.091 1.00 73.56 168 GLU A CA 1
ATOM 1395 C C . GLU A 1 168 ? 25.518 -6.622 -9.609 1.00 73.56 168 GLU A C 1
ATOM 1397 O O . GLU A 1 168 ? 26.594 -6.288 -10.119 1.00 73.56 168 GLU A O 1
ATOM 1402 N N . LEU A 1 169 ? 24.464 -6.976 -10.351 1.00 70.69 169 LEU A N 1
ATOM 1403 C CA . LEU A 1 169 ? 24.451 -6.987 -11.817 1.00 70.69 169 LEU A CA 1
ATOM 1404 C C . LEU A 1 169 ? 24.775 -5.602 -12.395 1.00 70.69 169 LEU A C 1
ATOM 1406 O O . LEU A 1 169 ? 25.630 -5.479 -13.276 1.00 70.69 169 LEU A O 1
ATOM 1410 N N . ARG A 1 170 ? 24.162 -4.531 -11.872 1.00 67.25 170 ARG A N 1
ATOM 1411 C CA . ARG A 1 170 ? 24.444 -3.143 -12.290 1.00 67.25 170 ARG A CA 1
ATOM 1412 C C . ARG A 1 170 ? 25.883 -2.742 -12.001 1.00 67.25 170 ARG A C 1
ATOM 1414 O O . ARG A 1 170 ? 26.526 -2.118 -12.846 1.00 67.25 170 ARG A O 1
ATOM 1421 N N . LYS A 1 171 ? 26.410 -3.106 -10.831 1.00 75.69 171 LYS A N 1
ATOM 1422 C CA . LYS A 1 171 ? 27.796 -2.826 -10.440 1.00 75.69 171 LYS A CA 1
ATOM 1423 C C . LYS A 1 171 ? 28.784 -3.592 -11.316 1.00 75.69 171 LYS A C 1
ATOM 1425 O O . LYS A 1 171 ? 29.785 -3.021 -11.753 1.00 75.69 171 LYS A O 1
ATOM 1430 N N . HIS A 1 172 ? 28.499 -4.858 -11.613 1.00 76.19 172 HIS A N 1
ATOM 1431 C CA . HIS A 1 172 ? 29.289 -5.672 -12.531 1.00 76.19 172 HIS A CA 1
ATOM 1432 C C . HIS A 1 172 ? 29.301 -5.058 -13.937 1.00 76.19 172 HIS A C 1
ATOM 1434 O O . HIS A 1 172 ? 30.368 -4.860 -14.520 1.00 76.19 172 HIS A O 1
ATOM 1440 N N . LEU A 1 173 ? 28.132 -4.651 -14.437 1.00 72.31 173 LEU A N 1
ATOM 1441 C CA . LEU A 1 173 ? 27.975 -3.981 -15.724 1.00 72.31 173 LEU A CA 1
ATOM 1442 C C . LEU A 1 173 ? 28.741 -2.651 -15.786 1.00 72.31 173 LEU A C 1
ATOM 1444 O O . LEU A 1 173 ? 29.470 -2.391 -16.745 1.00 72.31 173 LEU A O 1
ATOM 1448 N N . GLN A 1 174 ? 28.639 -1.823 -14.747 1.00 75.19 174 GLN A N 1
ATOM 1449 C CA . GLN A 1 174 ? 29.358 -0.552 -14.660 1.00 75.19 174 GLN A CA 1
ATOM 1450 C C . GLN A 1 174 ? 30.881 -0.751 -14.641 1.00 75.19 174 GLN A C 1
ATOM 1452 O O . GLN A 1 174 ? 31.607 -0.021 -15.319 1.00 75.19 174 GLN A O 1
ATOM 1457 N N . ASN A 1 175 ? 31.370 -1.751 -13.905 1.00 79.25 175 ASN A N 1
ATOM 1458 C CA . ASN A 1 175 ? 32.792 -2.092 -13.876 1.00 79.25 175 ASN A CA 1
ATOM 1459 C C . ASN A 1 175 ? 33.278 -2.604 -15.236 1.00 79.25 175 ASN A C 1
ATOM 1461 O O . ASN A 1 175 ? 34.342 -2.191 -15.696 1.00 79.25 175 ASN A O 1
ATOM 1465 N N . SER A 1 176 ? 32.482 -3.448 -15.897 1.00 79.75 176 SER A N 1
ATOM 1466 C CA . SER A 1 176 ? 32.780 -3.961 -17.234 1.00 79.75 176 SER A CA 1
ATOM 1467 C C . SER A 1 176 ? 32.875 -2.824 -18.260 1.00 79.75 176 SER A C 1
ATOM 1469 O O . SER A 1 176 ? 33.873 -2.699 -18.969 1.00 79.75 176 SER A O 1
ATOM 1471 N N . LYS A 1 177 ? 31.915 -1.889 -18.246 1.00 79.56 177 LYS A N 1
ATOM 1472 C CA . LYS A 1 177 ? 31.964 -0.671 -19.070 1.00 79.56 177 LYS A CA 1
ATOM 1473 C C . LYS A 1 177 ? 33.210 0.169 -18.825 1.00 79.56 177 LYS A C 1
ATOM 1475 O O . LYS A 1 177 ? 33.856 0.603 -19.775 1.00 79.56 177 LYS A O 1
ATOM 1480 N N . LYS A 1 178 ? 33.548 0.410 -17.557 1.00 83.81 178 LYS A N 1
ATOM 1481 C CA . LYS A 1 178 ? 34.733 1.194 -17.198 1.00 83.81 178 LYS A CA 1
ATOM 1482 C C . LYS A 1 178 ? 36.001 0.543 -17.750 1.00 83.81 178 LYS A C 1
ATOM 1484 O O . LYS A 1 178 ? 36.800 1.220 -18.388 1.00 83.81 178 LYS A O 1
ATOM 1489 N N . LYS A 1 179 ? 36.148 -0.769 -17.556 1.00 86.94 179 LYS A N 1
ATOM 1490 C CA . LYS A 1 179 ? 37.303 -1.526 -18.042 1.00 86.94 179 LYS A CA 1
ATOM 1491 C C . LYS A 1 179 ? 37.393 -1.526 -19.571 1.00 86.94 179 LYS A C 1
ATOM 1493 O O . LYS A 1 179 ? 38.475 -1.349 -20.116 1.00 86.94 179 LYS A O 1
ATOM 1498 N N . SER A 1 180 ? 36.260 -1.657 -20.252 1.00 88.12 180 SER A N 1
ATOM 1499 C CA . SER A 1 180 ? 36.168 -1.557 -21.709 1.00 88.12 180 SER A CA 1
ATOM 1500 C C . SER A 1 180 ? 36.655 -0.194 -22.229 1.00 88.12 180 SER A C 1
ATOM 1502 O O . SER A 1 180 ? 37.451 -0.144 -23.166 1.00 88.12 180 SER A O 1
ATOM 1504 N N . ILE A 1 181 ? 36.258 0.913 -21.587 1.00 86.50 181 ILE A N 1
ATOM 1505 C CA . ILE A 1 181 ? 36.737 2.260 -21.946 1.00 86.50 181 ILE A CA 1
ATOM 1506 C C . ILE A 1 181 ? 38.245 2.402 -21.707 1.00 86.50 181 ILE A C 1
ATOM 1508 O O . ILE A 1 181 ? 38.929 2.960 -22.562 1.00 86.50 181 ILE A O 1
ATOM 1512 N N . GLU A 1 182 ? 38.761 1.889 -20.585 1.00 89.75 182 GLU A N 1
ATOM 1513 C CA . GLU A 1 182 ? 40.202 1.895 -20.284 1.00 89.75 182 GLU A CA 1
ATOM 1514 C C . GLU A 1 182 ? 41.006 1.152 -21.364 1.00 89.75 182 GLU A C 1
ATOM 1516 O O . GLU A 1 182 ? 42.046 1.638 -21.800 1.00 89.75 182 GLU A O 1
ATOM 1521 N N . LEU A 1 183 ? 40.508 0.003 -21.827 1.00 92.56 183 LEU A N 1
ATOM 1522 C CA . LEU A 1 183 ? 41.128 -0.784 -22.897 1.00 92.56 183 LEU A CA 1
ATOM 1523 C C . LEU A 1 183 ? 41.106 -0.052 -24.249 1.00 92.56 183 LEU A C 1
ATOM 1525 O O . LEU A 1 183 ? 42.121 0.008 -24.935 1.00 92.56 183 LEU A O 1
ATOM 1529 N N . MET A 1 184 ? 39.996 0.610 -24.592 1.00 91.12 184 MET A N 1
ATOM 1530 C CA . MET A 1 184 ? 39.912 1.465 -25.788 1.00 91.12 184 MET A CA 1
ATOM 1531 C C . MET A 1 184 ? 40.850 2.681 -25.750 1.00 91.12 184 MET A C 1
ATOM 1533 O O . MET A 1 184 ? 41.061 3.326 -26.772 1.00 91.12 184 MET A O 1
ATOM 1537 N N . GLU A 1 185 ? 41.374 3.052 -24.585 1.00 91.81 185 GLU A N 1
ATOM 1538 C CA . GLU A 1 185 ? 42.355 4.134 -24.435 1.00 91.81 185 GLU A CA 1
ATOM 1539 C C . GLU A 1 185 ? 43.803 3.623 -24.413 1.00 91.81 185 GLU A C 1
ATOM 1541 O O . GLU A 1 185 ? 44.731 4.426 -24.279 1.00 91.81 185 GLU A O 1
ATOM 1546 N N . SER A 1 186 ? 44.007 2.309 -24.567 1.00 93.00 186 SER A N 1
ATOM 1547 C CA . SER A 1 186 ? 45.331 1.698 -24.670 1.00 93.00 186 SER A CA 1
ATOM 1548 C C . SER A 1 186 ? 46.072 2.156 -25.932 1.00 93.00 186 SER A C 1
ATOM 1550 O O . SER A 1 186 ? 45.492 2.655 -26.895 1.00 93.00 186 SER A O 1
ATOM 1552 N N . MET A 1 187 ? 47.394 1.990 -25.915 1.00 91.06 187 MET A N 1
ATOM 1553 C CA . MET A 1 187 ? 48.243 2.137 -27.102 1.00 91.06 187 MET A CA 1
ATOM 1554 C C . MET A 1 187 ? 48.430 0.813 -27.852 1.00 91.06 187 MET A C 1
ATOM 1556 O O . MET A 1 187 ? 49.004 0.809 -28.940 1.00 91.06 187 MET A O 1
ATOM 1560 N N . ASP A 1 188 ? 48.004 -0.297 -27.251 1.00 95.81 188 ASP A N 1
ATOM 1561 C CA . ASP A 1 188 ? 48.074 -1.626 -27.837 1.00 95.81 188 ASP A CA 1
ATOM 1562 C C . ASP A 1 188 ? 46.816 -1.911 -28.669 1.00 95.81 188 ASP A C 1
ATOM 1564 O O . ASP A 1 188 ? 45.696 -1.637 -28.236 1.00 95.81 188 ASP A O 1
ATOM 1568 N N . ASN A 1 189 ? 46.993 -2.419 -29.892 1.00 95.06 189 ASN A N 1
ATOM 1569 C CA . ASN A 1 189 ? 45.860 -2.633 -30.794 1.00 95.06 189 ASN A CA 1
ATOM 1570 C C . ASN A 1 189 ? 44.948 -3.771 -30.317 1.00 95.06 189 ASN A C 1
ATOM 1572 O O . ASN A 1 189 ? 43.736 -3.672 -30.509 1.00 95.06 189 ASN A O 1
ATOM 1576 N N . ASP A 1 190 ? 45.507 -4.815 -29.698 1.00 93.44 190 ASP A N 1
ATOM 1577 C CA . ASP A 1 190 ? 44.737 -5.967 -29.227 1.00 93.44 190 ASP A CA 1
ATOM 1578 C C . ASP A 1 190 ? 43.878 -5.558 -28.025 1.00 93.44 190 ASP A C 1
ATOM 1580 O O . ASP A 1 190 ? 42.688 -5.877 -27.987 1.00 93.44 190 ASP A O 1
ATOM 1584 N N . ASP A 1 191 ? 44.431 -4.744 -27.115 1.00 94.00 191 ASP A N 1
ATOM 1585 C CA . ASP A 1 191 ? 43.670 -4.128 -26.020 1.00 94.00 191 ASP A CA 1
ATOM 1586 C C . ASP A 1 191 ? 42.501 -3.281 -26.553 1.00 94.00 191 ASP A C 1
ATOM 1588 O O . ASP A 1 191 ? 41.384 -3.365 -26.042 1.00 94.00 191 ASP A O 1
ATOM 1592 N N . ILE A 1 192 ? 42.723 -2.460 -27.589 1.00 94.19 192 ILE A N 1
ATOM 1593 C CA . ILE A 1 192 ? 41.660 -1.617 -28.161 1.00 94.19 192 ILE A CA 1
ATOM 1594 C C . ILE A 1 192 ? 40.533 -2.488 -28.731 1.00 94.19 192 ILE A C 1
ATOM 1596 O O . ILE A 1 192 ? 39.356 -2.212 -28.473 1.00 94.19 192 ILE A O 1
ATOM 1600 N N . VAL A 1 193 ? 40.873 -3.544 -29.479 1.00 93.56 193 VAL A N 1
ATOM 1601 C CA . VAL A 1 193 ? 39.895 -4.492 -30.040 1.00 93.56 193 VAL A CA 1
ATOM 1602 C C . VAL A 1 193 ? 39.134 -5.216 -28.926 1.00 93.56 193 VAL A C 1
ATOM 1604 O O . VAL A 1 193 ? 37.903 -5.302 -28.981 1.00 93.56 193 VAL A O 1
ATOM 1607 N N . GLU A 1 194 ? 39.828 -5.679 -27.882 1.00 91.75 194 GLU A N 1
ATOM 1608 C CA . GLU A 1 194 ? 39.203 -6.290 -26.705 1.00 91.75 194 GLU A CA 1
ATOM 1609 C C . GLU A 1 194 ? 38.228 -5.316 -26.033 1.00 91.75 194 GLU A C 1
ATOM 1611 O O . GLU A 1 194 ? 37.081 -5.673 -25.756 1.00 91.75 194 GLU A O 1
ATOM 1616 N N . GLY A 1 195 ? 38.642 -4.061 -25.847 1.00 90.25 195 GLY A N 1
ATOM 1617 C CA . GLY A 1 195 ? 37.809 -3.002 -25.291 1.00 90.25 195 GLY A CA 1
ATOM 1618 C C . GLY A 1 195 ? 36.509 -2.809 -26.072 1.00 90.25 195 GLY A C 1
ATOM 1619 O O . GLY A 1 195 ? 35.438 -2.759 -25.458 1.00 90.25 195 GLY A O 1
ATOM 1620 N N . ILE A 1 196 ? 36.581 -2.756 -27.408 1.00 90.25 196 ILE A N 1
ATOM 1621 C CA . ILE A 1 196 ? 35.418 -2.614 -28.303 1.00 90.25 196 ILE A CA 1
ATOM 1622 C C . ILE A 1 196 ? 34.438 -3.783 -28.128 1.00 90.25 196 ILE A C 1
ATOM 1624 O O . ILE A 1 196 ? 33.246 -3.558 -27.899 1.00 90.25 196 ILE A O 1
ATOM 1628 N N . HIS A 1 197 ? 34.918 -5.028 -28.173 1.00 85.94 197 HIS A N 1
ATOM 1629 C CA . HIS A 1 197 ? 34.058 -6.210 -28.039 1.00 85.94 197 HIS A CA 1
ATOM 1630 C C . HIS A 1 197 ? 33.475 -6.371 -26.630 1.00 85.94 197 HIS A C 1
ATOM 1632 O O . HIS A 1 197 ? 32.311 -6.753 -26.474 1.00 85.94 197 HIS A O 1
ATOM 1638 N N . MET A 1 198 ? 34.255 -6.033 -25.600 1.00 83.00 198 MET A N 1
ATOM 1639 C CA . MET A 1 198 ? 33.830 -6.088 -24.203 1.00 83.00 198 MET A CA 1
ATOM 1640 C C . MET A 1 198 ? 32.617 -5.188 -23.944 1.00 83.00 198 MET A C 1
ATOM 1642 O O . MET A 1 198 ? 31.722 -5.568 -23.188 1.00 83.00 198 MET A O 1
ATOM 1646 N N . TYR A 1 199 ? 32.527 -4.035 -24.613 1.00 74.31 199 TYR A N 1
ATOM 1647 C CA . TYR A 1 199 ? 31.371 -3.148 -24.486 1.00 74.31 199 TYR A CA 1
ATOM 1648 C C . TYR A 1 199 ? 30.082 -3.792 -25.019 1.00 74.31 199 TYR A C 1
ATOM 1650 O O . TYR A 1 199 ? 29.034 -3.732 -24.373 1.00 74.31 199 TYR A O 1
ATOM 1658 N N . VAL A 1 200 ? 30.153 -4.440 -26.186 1.00 66.88 200 VAL A N 1
ATOM 1659 C CA . VAL A 1 200 ? 29.008 -5.135 -26.803 1.00 66.88 200 VAL A CA 1
ATOM 1660 C C . VAL A 1 200 ? 28.542 -6.292 -25.925 1.00 66.88 200 VAL A C 1
ATOM 1662 O O . VAL A 1 200 ? 27.345 -6.449 -25.697 1.00 66.88 200 VAL A O 1
ATOM 1665 N N . GLY A 1 201 ? 29.486 -7.072 -25.389 1.00 66.31 201 GLY A N 1
ATOM 1666 C CA . GLY A 1 201 ? 29.186 -8.174 -24.474 1.00 66.31 201 GLY A CA 1
ATOM 1667 C C . GLY A 1 201 ? 28.552 -7.702 -23.164 1.00 66.31 201 GLY A C 1
ATOM 1668 O O . GLY A 1 201 ? 27.603 -8.314 -22.684 1.00 66.31 201 GLY A O 1
ATOM 1669 N N . ALA A 1 202 ? 29.024 -6.581 -22.616 1.00 58.53 202 ALA A N 1
ATOM 1670 C CA . ALA A 1 202 ? 28.472 -5.992 -21.402 1.00 58.53 202 ALA A CA 1
ATOM 1671 C C . ALA A 1 202 ? 27.053 -5.429 -21.609 1.00 58.53 202 ALA A C 1
ATOM 1673 O O . ALA A 1 202 ? 26.233 -5.477 -20.702 1.00 58.53 202 ALA A O 1
ATOM 1674 N N . THR A 1 203 ? 26.733 -4.907 -22.794 1.00 57.56 203 THR A N 1
ATOM 1675 C CA . THR A 1 203 ? 25.471 -4.182 -23.052 1.00 57.56 203 THR A CA 1
ATOM 1676 C C . THR A 1 203 ? 24.351 -5.025 -23.666 1.00 57.56 203 THR A C 1
ATOM 1678 O O . THR A 1 203 ? 23.280 -4.487 -23.954 1.00 57.56 203 THR A O 1
ATOM 1681 N N . ALA A 1 204 ? 24.549 -6.338 -23.839 1.00 52.88 204 ALA A N 1
ATOM 1682 C CA . ALA A 1 204 ? 23.570 -7.263 -24.411 1.00 52.88 204 ALA A CA 1
ATOM 1683 C C . ALA A 1 204 ? 22.276 -7.353 -23.566 1.00 52.88 204 ALA A C 1
ATOM 1685 O O . ALA A 1 204 ? 22.115 -8.237 -22.731 1.00 52.88 204 ALA A O 1
ATOM 1686 N N . GLY A 1 205 ? 21.348 -6.420 -23.797 1.00 49.53 205 GLY A N 1
ATOM 1687 C CA . GLY A 1 205 ? 20.014 -6.367 -23.185 1.00 49.53 205 GLY A CA 1
ATOM 1688 C C . GLY A 1 205 ? 19.748 -5.151 -22.295 1.00 49.53 205 GLY A C 1
ATOM 1689 O O . GLY A 1 205 ? 18.594 -4.885 -21.971 1.00 49.53 205 GLY A O 1
ATOM 1690 N N . PHE A 1 206 ? 20.771 -4.369 -21.945 1.00 51.72 206 PHE A N 1
ATOM 1691 C CA . PHE A 1 206 ? 20.628 -3.235 -21.033 1.00 51.72 206 PHE A CA 1
ATOM 1692 C C . PHE A 1 206 ? 21.500 -2.076 -21.520 1.00 51.72 206 PHE A C 1
ATOM 1694 O O . PHE A 1 206 ? 22.700 -2.108 -21.267 1.00 51.72 206 PHE A O 1
ATOM 1701 N N . ILE A 1 207 ? 20.913 -1.090 -22.227 1.00 51.66 207 ILE A N 1
ATOM 1702 C CA . ILE A 1 207 ? 21.256 0.360 -22.256 1.00 51.66 207 ILE A CA 1
ATOM 1703 C C . ILE A 1 207 ? 20.783 1.068 -23.549 1.00 51.66 207 ILE A C 1
ATOM 1705 O O . ILE A 1 207 ? 20.895 0.538 -24.650 1.00 51.66 207 ILE A O 1
ATOM 1709 N N . GLN A 1 208 ? 20.267 2.294 -23.367 1.00 58.38 208 GLN A N 1
ATOM 1710 C CA . GLN A 1 208 ? 20.003 3.340 -24.373 1.00 58.38 208 GLN A CA 1
ATOM 1711 C C . GLN A 1 208 ? 21.290 4.089 -24.773 1.00 58.38 208 GLN A C 1
ATOM 1713 O O . GLN A 1 208 ? 22.174 4.232 -23.940 1.00 58.38 208 GLN A O 1
ATOM 1718 N N . GLU A 1 209 ? 21.350 4.616 -26.003 1.00 57.47 209 GLU A N 1
ATOM 1719 C CA . GLU A 1 209 ? 22.363 5.545 -26.562 1.00 57.47 209 GLU A CA 1
ATOM 1720 C C . GLU A 1 209 ? 23.421 6.092 -25.569 1.00 57.47 209 GLU A C 1
ATOM 1722 O O . GLU A 1 209 ? 23.212 7.090 -24.880 1.00 57.47 209 GLU A O 1
ATOM 1727 N N . ASP A 1 210 ? 24.596 5.451 -25.515 1.00 74.75 210 ASP A N 1
ATOM 1728 C CA . ASP A 1 210 ? 25.761 5.924 -24.754 1.00 74.75 210 ASP A CA 1
ATOM 1729 C C . ASP A 1 210 ? 26.674 6.739 -25.680 1.00 74.75 210 ASP A C 1
ATOM 1731 O O . ASP A 1 210 ? 27.529 6.203 -26.392 1.00 74.75 210 ASP A O 1
ATOM 1735 N N . TYR A 1 211 ? 26.459 8.054 -25.704 1.00 78.81 211 TYR A N 1
ATOM 1736 C CA . TYR A 1 211 ? 27.144 8.954 -26.634 1.00 78.81 211 TYR A CA 1
ATOM 1737 C C . TYR A 1 211 ? 28.672 8.943 -26.489 1.00 78.81 211 TYR A C 1
ATOM 1739 O O . TYR A 1 211 ? 29.368 9.089 -27.489 1.00 78.81 211 TYR A O 1
ATOM 1747 N N . VAL A 1 212 ? 29.212 8.699 -25.287 1.00 81.19 212 VAL A N 1
ATOM 1748 C CA . VAL A 1 212 ? 30.670 8.632 -25.073 1.00 81.19 212 VAL A CA 1
ATOM 1749 C C . VAL A 1 212 ? 31.269 7.449 -25.830 1.00 81.19 212 VAL A C 1
ATOM 1751 O O . VAL A 1 212 ? 32.331 7.561 -26.448 1.00 81.19 212 VAL A O 1
ATOM 1754 N N . PHE A 1 213 ? 30.579 6.310 -25.805 1.00 83.00 213 PHE A N 1
ATOM 1755 C CA . PHE A 1 213 ? 31.003 5.124 -26.533 1.00 83.00 213 PHE A CA 1
ATOM 1756 C C . PHE A 1 213 ? 30.822 5.286 -28.046 1.00 83.00 213 PHE A C 1
ATOM 1758 O O . PHE A 1 213 ? 31.749 5.006 -28.807 1.00 83.00 213 PHE A O 1
ATOM 1765 N N . ILE A 1 214 ? 29.679 5.822 -28.486 1.00 87.25 214 ILE A N 1
ATOM 1766 C CA . ILE A 1 214 ? 29.408 6.086 -29.908 1.00 87.25 214 ILE A CA 1
ATOM 1767 C C . ILE A 1 214 ? 30.477 7.017 -30.500 1.00 87.25 214 ILE A C 1
ATOM 1769 O O . ILE A 1 214 ? 31.020 6.731 -31.566 1.00 87.25 214 ILE A O 1
ATOM 1773 N N . GLU A 1 215 ? 30.849 8.089 -29.798 1.00 88.69 215 GLU A N 1
ATOM 1774 C CA . GLU A 1 215 ? 31.911 9.002 -30.235 1.00 88.69 215 GLU A CA 1
ATOM 1775 C C . GLU A 1 215 ? 33.269 8.308 -30.409 1.00 88.69 215 GLU A C 1
ATOM 1777 O O . GLU A 1 215 ? 34.023 8.647 -31.326 1.00 88.69 215 GLU A O 1
ATOM 1782 N N . LYS A 1 216 ? 33.604 7.343 -29.543 1.00 89.94 216 LYS A N 1
ATOM 1783 C CA . LYS A 1 216 ? 34.833 6.546 -29.675 1.00 89.94 216 LYS A CA 1
ATOM 1784 C C . LYS A 1 216 ? 34.760 5.626 -30.890 1.00 89.94 216 LYS A C 1
ATOM 1786 O O . LYS A 1 216 ? 35.689 5.630 -31.695 1.00 89.94 216 LYS A O 1
ATOM 1791 N N . LEU A 1 217 ? 33.650 4.915 -31.085 1.00 91.50 217 LEU A N 1
ATOM 1792 C CA . LEU A 1 217 ? 33.469 4.048 -32.253 1.00 91.50 217 LEU A CA 1
ATOM 1793 C C . LEU A 1 217 ? 33.547 4.819 -33.572 1.00 91.50 217 LEU A C 1
ATOM 1795 O O . LEU A 1 217 ? 34.223 4.370 -34.493 1.00 91.50 217 LEU A O 1
ATOM 1799 N N . LEU A 1 218 ? 32.937 6.007 -33.650 1.00 92.00 218 LEU A N 1
ATOM 1800 C CA . LEU A 1 218 ? 33.005 6.872 -34.835 1.00 92.00 218 LEU A CA 1
ATOM 1801 C C . LEU A 1 218 ? 34.442 7.303 -35.181 1.00 92.00 218 LEU A C 1
ATOM 1803 O O . LEU A 1 218 ? 34.757 7.538 -36.351 1.00 92.00 218 LEU A O 1
ATOM 1807 N N . LYS A 1 219 ? 35.328 7.390 -34.181 1.00 92.00 219 LYS A N 1
ATOM 1808 C CA . LYS A 1 219 ? 36.767 7.599 -34.401 1.00 92.00 219 LYS A CA 1
ATOM 1809 C C . LYS A 1 219 ? 37.448 6.308 -34.857 1.00 92.00 219 LYS A C 1
ATOM 1811 O O . LYS A 1 219 ? 38.258 6.351 -35.780 1.00 92.00 219 LYS A O 1
ATOM 1816 N N . PHE A 1 220 ? 37.112 5.168 -34.253 1.00 94.56 220 PHE A N 1
ATOM 1817 C CA . PHE A 1 220 ? 37.749 3.886 -34.560 1.00 94.56 220 PHE A CA 1
ATOM 1818 C C . PHE A 1 220 ? 37.412 3.322 -35.937 1.00 94.56 220 PHE A C 1
ATOM 1820 O O . PHE A 1 220 ? 38.288 2.740 -36.566 1.00 94.56 220 PHE A O 1
ATOM 1827 N N . ILE A 1 221 ? 36.220 3.574 -36.477 1.00 93.38 221 ILE A N 1
ATOM 1828 C CA . ILE A 1 221 ? 35.893 3.184 -37.862 1.00 93.38 221 ILE A CA 1
ATOM 1829 C C . ILE A 1 221 ? 36.737 3.906 -38.922 1.00 93.38 221 ILE A C 1
ATOM 1831 O O . ILE A 1 221 ? 36.736 3.509 -40.080 1.00 93.38 221 ILE A O 1
ATOM 1835 N N . GLN A 1 222 ? 37.484 4.943 -38.535 1.00 91.75 222 GLN A N 1
ATOM 1836 C CA . GLN A 1 222 ? 38.441 5.658 -39.386 1.00 91.75 222 GLN A CA 1
ATOM 1837 C C . GLN A 1 222 ? 39.902 5.396 -38.972 1.00 91.75 222 GLN A C 1
ATOM 1839 O O . GLN A 1 222 ? 40.815 6.089 -39.423 1.00 91.75 222 GLN A O 1
ATOM 1844 N N . HIS A 1 223 ? 40.145 4.428 -38.085 1.00 94.38 223 HIS A N 1
ATOM 1845 C CA . HIS A 1 223 ? 41.475 4.125 -37.565 1.00 94.38 223 HIS A CA 1
ATOM 1846 C C . HIS A 1 223 ? 42.396 3.524 -38.639 1.00 94.38 223 HIS A C 1
ATOM 1848 O O . HIS A 1 223 ? 41.939 2.895 -39.588 1.00 94.38 223 HIS A O 1
ATOM 1854 N N . SER A 1 224 ? 43.716 3.680 -38.508 1.00 92.31 224 SER A N 1
ATOM 1855 C CA . SER A 1 224 ? 44.672 3.152 -39.498 1.00 92.31 224 SER A CA 1
ATOM 1856 C C . SER A 1 224 ? 44.805 1.623 -39.458 1.00 92.31 224 SER A C 1
ATOM 1858 O O . SER A 1 224 ? 44.987 0.997 -40.502 1.00 92.31 224 SER A O 1
ATOM 1860 N N . ASN A 1 225 ? 44.677 1.018 -38.274 1.00 95.06 225 ASN A N 1
ATOM 1861 C CA . ASN A 1 225 ? 44.643 -0.436 -38.086 1.00 95.06 225 ASN A CA 1
ATOM 1862 C C . ASN A 1 225 ? 43.281 -1.017 -38.526 1.00 95.06 225 ASN A C 1
ATOM 1864 O O . ASN A 1 225 ? 42.237 -0.498 -38.133 1.00 95.06 225 ASN A O 1
ATOM 1868 N N . GLU A 1 226 ? 43.317 -2.070 -39.345 1.00 94.25 226 GLU A N 1
ATOM 1869 C CA . GLU A 1 226 ? 42.136 -2.719 -39.931 1.00 94.25 226 GLU A CA 1
ATOM 1870 C C . GLU A 1 226 ? 41.275 -3.458 -38.901 1.00 94.25 226 GLU A C 1
ATOM 1872 O O . GLU A 1 226 ? 40.060 -3.281 -38.915 1.00 94.25 226 GLU A O 1
ATOM 1877 N N . ASP A 1 227 ? 41.883 -4.191 -37.968 1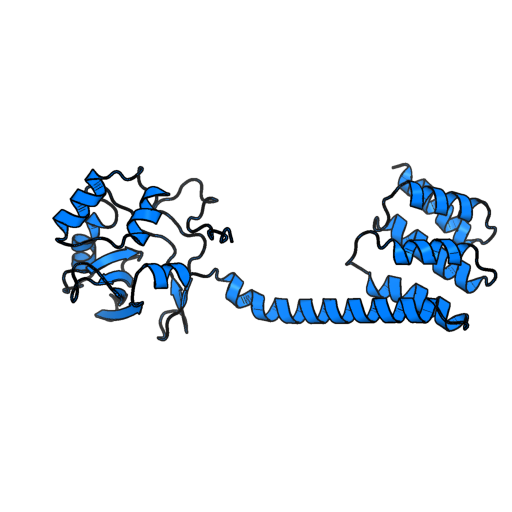.00 94.69 227 ASP A N 1
ATOM 1878 C CA . ASP A 1 227 ? 41.170 -4.949 -36.931 1.00 94.69 227 ASP A CA 1
ATOM 1879 C C . ASP A 1 227 ? 40.335 -4.021 -36.037 1.00 94.69 227 ASP A C 1
ATOM 1881 O O . ASP A 1 227 ? 39.172 -4.295 -35.743 1.00 94.69 227 ASP A O 1
ATOM 1885 N N . ILE A 1 228 ? 40.893 -2.858 -35.680 1.00 95.06 228 ILE A N 1
ATOM 1886 C CA . ILE A 1 228 ? 40.183 -1.819 -34.919 1.00 95.06 228 ILE A CA 1
ATOM 1887 C C . ILE A 1 228 ? 39.008 -1.249 -35.726 1.00 95.06 228 ILE A C 1
ATOM 1889 O O . ILE A 1 228 ? 37.919 -1.064 -35.171 1.00 95.06 228 ILE A O 1
ATOM 1893 N N . ARG A 1 229 ? 39.196 -0.982 -37.030 1.00 94.75 229 ARG A N 1
ATOM 1894 C CA . ARG A 1 229 ? 38.100 -0.510 -37.896 1.00 94.75 229 ARG A CA 1
ATOM 1895 C C . ARG A 1 229 ? 36.981 -1.540 -37.971 1.00 94.75 229 ARG A C 1
ATOM 1897 O O . ARG A 1 229 ? 35.819 -1.164 -37.836 1.00 94.75 229 ARG A O 1
ATOM 1904 N N . LEU A 1 230 ? 37.326 -2.812 -38.169 1.00 94.81 230 LEU A N 1
ATOM 1905 C CA . LEU A 1 230 ? 36.367 -3.906 -38.295 1.00 94.81 230 LEU A CA 1
ATOM 1906 C C . LEU A 1 230 ? 35.573 -4.120 -37.012 1.00 94.81 230 LEU A C 1
ATOM 1908 O O . LEU A 1 230 ? 34.344 -4.121 -37.066 1.00 94.81 230 LEU A O 1
ATOM 1912 N N . ALA A 1 231 ? 36.254 -4.205 -35.868 1.00 93.50 231 ALA A N 1
ATOM 1913 C CA . ALA A 1 231 ? 35.611 -4.351 -34.566 1.00 93.50 231 ALA A CA 1
ATOM 1914 C C . ALA A 1 231 ? 34.632 -3.196 -34.292 1.00 93.50 231 ALA A C 1
ATOM 1916 O O . ALA A 1 231 ? 33.491 -3.406 -33.868 1.00 93.50 231 ALA A O 1
ATOM 1917 N N . ALA A 1 232 ? 35.047 -1.956 -34.576 1.00 93.75 232 ALA A N 1
ATOM 1918 C CA . ALA A 1 232 ? 34.193 -0.789 -34.388 1.00 93.75 232 ALA A CA 1
ATOM 1919 C C . ALA A 1 232 ? 32.999 -0.772 -35.356 1.00 93.75 232 ALA A C 1
ATOM 1921 O O . ALA A 1 232 ? 31.883 -0.430 -34.954 1.00 93.75 232 ALA A O 1
ATOM 1922 N N . ALA A 1 233 ? 33.218 -1.158 -36.615 1.00 94.75 233 ALA A N 1
ATOM 1923 C CA . ALA A 1 233 ? 32.177 -1.211 -37.631 1.00 94.75 233 ALA A CA 1
ATOM 1924 C C . ALA A 1 233 ? 31.125 -2.281 -37.307 1.00 94.75 233 ALA A C 1
ATOM 1926 O O . ALA A 1 233 ? 29.929 -1.994 -37.357 1.00 94.75 233 ALA A O 1
ATOM 1927 N N . GLU A 1 234 ? 31.558 -3.475 -36.894 1.00 92.38 234 GLU A N 1
ATOM 1928 C CA . GLU A 1 234 ? 30.663 -4.546 -36.454 1.00 92.38 234 GLU A CA 1
ATOM 1929 C C . GLU A 1 234 ? 29.826 -4.103 -35.247 1.00 92.38 234 GLU A C 1
ATOM 1931 O O . GLU A 1 234 ? 28.610 -4.303 -35.209 1.00 92.38 234 GLU A O 1
ATOM 1936 N N . CYS A 1 235 ? 30.457 -3.451 -34.267 1.00 90.31 235 CYS A N 1
ATOM 1937 C CA . CYS A 1 235 ? 29.773 -2.953 -33.081 1.00 90.31 235 CYS A CA 1
ATOM 1938 C C . CYS A 1 235 ? 28.683 -1.920 -33.421 1.00 90.31 235 CYS A C 1
ATOM 1940 O O . CYS A 1 235 ? 27.564 -2.000 -32.899 1.00 90.31 235 CYS A O 1
ATOM 1942 N N . LEU A 1 236 ? 28.981 -0.958 -34.302 1.00 91.19 236 LEU A N 1
ATOM 1943 C CA . LEU A 1 236 ? 28.003 0.033 -34.765 1.00 91.19 236 LEU A CA 1
ATOM 1944 C C . LEU A 1 236 ? 26.864 -0.626 -35.541 1.00 91.19 236 LEU A C 1
ATOM 1946 O O . LEU A 1 236 ? 25.702 -0.334 -35.269 1.00 91.19 236 LEU A O 1
ATOM 1950 N N . TRP A 1 237 ? 27.182 -1.548 -36.449 1.00 92.19 237 TRP A N 1
ATOM 1951 C CA . TRP A 1 237 ? 26.189 -2.302 -37.208 1.00 92.19 237 TRP A CA 1
ATOM 1952 C C . TRP A 1 237 ? 25.215 -3.053 -36.302 1.00 92.19 237 TRP A C 1
ATOM 1954 O O . TRP A 1 237 ? 24.001 -2.872 -36.420 1.00 92.19 237 TRP A O 1
ATOM 1964 N N . ARG A 1 238 ? 25.729 -3.835 -35.346 1.00 88.44 238 ARG A N 1
ATOM 1965 C CA . ARG A 1 238 ? 24.901 -4.567 -34.376 1.00 88.44 238 ARG A CA 1
ATOM 1966 C C . ARG A 1 238 ? 24.019 -3.622 -33.566 1.00 88.44 238 ARG A C 1
ATOM 1968 O O . ARG A 1 238 ? 22.838 -3.903 -33.390 1.00 88.44 238 ARG A O 1
ATOM 1975 N N . SER A 1 239 ? 24.578 -2.502 -33.107 1.00 85.44 239 SER A N 1
ATOM 1976 C CA . SER A 1 239 ? 23.870 -1.529 -32.266 1.00 85.44 239 SER A CA 1
ATOM 1977 C C . SER A 1 239 ? 22.774 -0.771 -33.018 1.00 85.44 239 SER A C 1
ATOM 1979 O O . SER A 1 239 ? 21.740 -0.448 -32.437 1.00 85.44 239 SER A O 1
ATOM 1981 N N . ILE A 1 240 ? 22.974 -0.489 -34.306 1.00 88.81 240 ILE A N 1
ATOM 1982 C CA . ILE A 1 240 ? 21.947 0.108 -35.168 1.00 88.81 240 ILE A CA 1
ATOM 1983 C C . ILE A 1 240 ? 20.855 -0.928 -35.462 1.00 88.81 240 ILE A C 1
ATOM 1985 O O . ILE A 1 240 ? 19.672 -0.646 -35.282 1.00 88.81 240 ILE A O 1
ATOM 1989 N N . SER A 1 241 ? 21.248 -2.147 -35.835 1.00 87.31 241 SER A N 1
ATOM 1990 C CA . SER A 1 241 ? 20.324 -3.219 -36.231 1.00 87.31 241 SER A CA 1
ATOM 1991 C C . SER A 1 241 ? 19.444 -3.709 -35.079 1.00 87.31 241 SER A C 1
ATOM 1993 O O . SER A 1 241 ? 18.283 -4.054 -35.288 1.00 87.31 241 SER A O 1
ATOM 1995 N N . SER A 1 242 ? 19.957 -3.701 -33.845 1.00 81.81 242 SER A N 1
ATOM 1996 C CA . SER A 1 242 ? 19.175 -4.020 -32.643 1.00 81.81 242 SER A CA 1
ATOM 1997 C C . SER A 1 242 ? 18.296 -2.862 -32.152 1.00 81.81 242 SER A C 1
ATOM 1999 O O . SER A 1 242 ? 17.514 -3.039 -31.218 1.00 81.81 242 SER A O 1
ATOM 2001 N N . GLY A 1 243 ? 18.419 -1.671 -32.748 1.00 83.12 243 GLY A N 1
ATOM 2002 C CA . GLY A 1 243 ? 17.714 -0.467 -32.316 1.00 83.12 243 GLY A CA 1
ATOM 2003 C C . GLY A 1 243 ? 18.281 0.175 -31.045 1.00 83.12 243 GLY A C 1
ATOM 2004 O O . GLY A 1 243 ? 17.583 0.975 -30.421 1.00 83.12 243 GLY A O 1
ATOM 2005 N N . ASN A 1 244 ? 19.518 -0.141 -30.651 1.00 80.81 244 ASN A N 1
ATOM 2006 C CA . ASN A 1 244 ? 20.203 0.523 -29.534 1.00 80.81 244 ASN A CA 1
ATOM 2007 C C . ASN A 1 244 ? 20.694 1.935 -29.909 1.00 80.81 244 ASN A C 1
ATOM 2009 O O . ASN A 1 244 ? 20.778 2.801 -29.040 1.00 80.81 244 ASN A O 1
ATOM 2013 N N . ILE A 1 245 ? 20.974 2.176 -31.195 1.00 85.56 245 ILE A N 1
ATOM 2014 C CA . ILE A 1 245 ? 21.246 3.500 -31.775 1.00 85.56 245 ILE A CA 1
ATOM 2015 C C . ILE A 1 245 ? 20.081 3.861 -32.698 1.00 85.56 245 ILE A C 1
ATOM 2017 O O . ILE A 1 245 ? 19.848 3.171 -33.690 1.00 85.56 245 ILE A O 1
ATOM 2021 N N . LYS A 1 246 ? 19.350 4.935 -32.379 1.00 86.38 246 LYS A N 1
ATOM 2022 C CA . LYS A 1 246 ? 18.164 5.376 -33.135 1.00 86.38 246 LYS A CA 1
ATOM 2023 C C . LYS A 1 246 ? 18.325 6.768 -33.729 1.00 86.38 246 LYS A C 1
ATOM 2025 O O . LYS A 1 246 ? 17.579 7.129 -34.638 1.00 86.38 246 LYS A O 1
ATOM 2030 N N . GLU A 1 247 ? 19.263 7.569 -33.228 1.00 87.94 247 GLU A N 1
ATOM 2031 C CA . GLU A 1 247 ? 19.481 8.911 -33.748 1.00 87.94 247 GLU A CA 1
ATOM 2032 C C . GLU A 1 247 ? 19.911 8.881 -35.225 1.00 87.94 247 GLU A C 1
ATOM 2034 O O . GLU A 1 247 ? 21.034 8.510 -35.572 1.00 87.94 247 GLU A O 1
ATOM 2039 N N . ASN A 1 248 ? 19.029 9.366 -36.105 1.00 88.88 248 ASN A N 1
ATOM 2040 C CA . ASN A 1 248 ? 19.259 9.401 -37.552 1.00 88.88 248 ASN A CA 1
ATOM 2041 C C . ASN A 1 248 ? 20.577 10.079 -37.943 1.00 88.88 248 ASN A C 1
ATOM 2043 O O . ASN A 1 248 ? 21.208 9.657 -38.903 1.00 88.88 248 ASN A O 1
ATOM 2047 N N . LYS A 1 249 ? 21.018 11.108 -37.206 1.00 89.75 249 LYS A N 1
ATOM 2048 C CA . LYS A 1 249 ? 22.297 11.781 -37.481 1.00 89.75 249 LYS A CA 1
ATOM 2049 C C . LYS A 1 249 ? 23.489 10.848 -37.291 1.00 89.75 249 LYS A C 1
ATOM 2051 O O . LYS A 1 249 ? 24.389 10.857 -38.123 1.00 89.75 249 LYS A O 1
ATOM 2056 N N . VAL A 1 250 ? 23.487 10.049 -36.223 1.00 90.06 250 VAL A N 1
ATOM 2057 C CA . VAL A 1 250 ? 24.538 9.059 -35.963 1.00 90.06 250 VAL A CA 1
ATOM 2058 C C . VAL A 1 250 ? 24.521 8.005 -37.063 1.00 90.06 250 VAL A C 1
ATOM 2060 O O . VAL A 1 250 ? 25.562 7.718 -37.644 1.00 90.06 250 VAL A O 1
ATOM 2063 N N . ILE A 1 251 ? 23.339 7.494 -37.415 1.00 92.69 251 ILE A N 1
ATOM 2064 C CA . ILE A 1 251 ? 23.213 6.464 -38.451 1.00 92.69 251 ILE A CA 1
ATOM 2065 C C . ILE A 1 251 ? 23.672 6.989 -39.819 1.00 92.69 251 ILE A C 1
ATOM 2067 O O . ILE A 1 251 ? 24.441 6.316 -40.500 1.00 92.69 251 ILE A O 1
ATOM 2071 N N . SER A 1 252 ? 23.289 8.215 -40.195 1.00 92.88 252 SER A N 1
ATOM 2072 C CA . SER A 1 252 ? 23.784 8.868 -41.414 1.00 92.88 252 SER A CA 1
ATOM 2073 C C . SER A 1 252 ? 25.307 8.970 -41.438 1.00 92.88 252 SER A C 1
ATOM 2075 O O . SER A 1 252 ? 25.912 8.623 -42.446 1.00 92.88 252 SER A O 1
ATOM 2077 N N . LEU A 1 253 ? 25.934 9.386 -40.332 1.00 93.75 253 LEU A N 1
ATOM 2078 C CA . LEU A 1 253 ? 27.394 9.485 -40.245 1.00 93.75 253 LEU A CA 1
ATOM 2079 C C . LEU A 1 253 ? 28.077 8.124 -40.429 1.00 93.75 253 LEU A C 1
ATOM 2081 O O . LEU A 1 253 ? 29.078 8.035 -41.136 1.00 93.75 253 LEU A O 1
ATOM 2085 N N . VAL A 1 254 ? 27.534 7.065 -39.821 1.00 94.81 254 VAL A N 1
ATOM 2086 C CA . VAL A 1 254 ? 28.058 5.699 -39.982 1.00 94.81 254 VAL A CA 1
ATOM 2087 C C . VAL A 1 254 ? 27.945 5.245 -41.436 1.00 94.81 254 VAL A C 1
ATOM 2089 O O . VAL A 1 254 ? 28.931 4.782 -42.008 1.00 94.81 254 VAL A O 1
ATOM 2092 N N . LEU A 1 255 ? 26.777 5.429 -42.057 1.00 95.12 255 LEU A N 1
ATOM 2093 C CA . LEU A 1 255 ? 26.542 5.066 -43.456 1.00 95.12 255 LEU A CA 1
ATOM 2094 C C . LEU A 1 255 ? 27.458 5.837 -44.417 1.00 95.12 255 LEU A C 1
ATOM 2096 O O . LEU A 1 255 ? 27.987 5.245 -45.358 1.00 95.12 255 LEU A O 1
ATOM 2100 N N . ASP A 1 256 ? 27.681 7.130 -44.178 1.00 94.88 256 ASP A N 1
ATOM 2101 C CA . ASP A 1 256 ? 28.582 7.956 -44.989 1.00 94.88 256 ASP A CA 1
ATOM 2102 C C . ASP A 1 256 ? 30.032 7.458 -44.926 1.00 94.88 256 ASP A C 1
ATOM 2104 O O . ASP A 1 256 ? 30.737 7.472 -45.938 1.00 94.88 256 ASP A O 1
ATOM 2108 N N . ILE A 1 257 ? 30.478 6.983 -43.760 1.00 93.94 257 ILE A N 1
ATOM 2109 C CA . ILE A 1 257 ? 31.818 6.411 -43.594 1.00 93.94 257 ILE A CA 1
ATOM 2110 C C . ILE A 1 257 ? 31.892 5.030 -44.258 1.00 93.9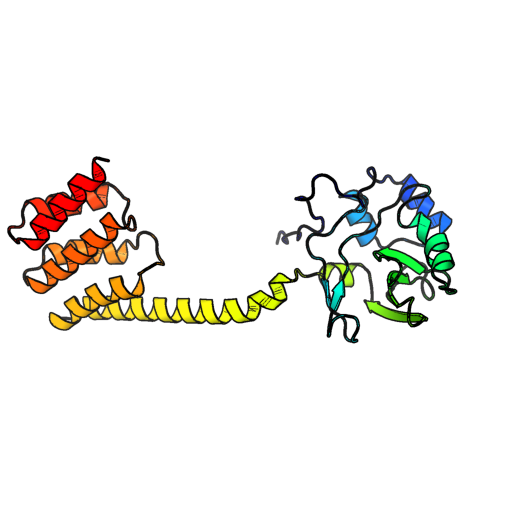4 257 ILE A C 1
ATOM 2112 O O . ILE A 1 257 ? 32.777 4.805 -45.082 1.00 93.94 257 ILE A O 1
ATOM 2116 N N . PHE A 1 258 ? 30.942 4.133 -43.977 1.00 95.25 258 PHE A N 1
ATOM 2117 C CA . PHE A 1 258 ? 30.940 2.765 -44.515 1.00 95.25 258 PHE A CA 1
ATOM 2118 C C . PHE A 1 258 ? 30.875 2.727 -46.041 1.00 95.25 258 PHE A C 1
ATOM 2120 O O . PHE A 1 258 ? 31.551 1.913 -46.664 1.00 95.25 258 PHE A O 1
ATOM 2127 N N . LYS A 1 259 ? 30.118 3.641 -46.660 1.00 92.38 259 LYS A N 1
ATOM 2128 C CA . LYS A 1 259 ? 29.999 3.748 -48.120 1.00 92.38 259 LYS A CA 1
ATOM 2129 C C . LYS A 1 259 ? 31.348 3.904 -48.830 1.00 92.38 259 LYS A C 1
ATOM 2131 O O . LYS A 1 259 ? 31.471 3.530 -49.995 1.00 92.38 259 LYS A O 1
ATOM 2136 N N . ASN A 1 260 ? 32.326 4.505 -48.156 1.00 87.50 260 ASN A N 1
ATOM 2137 C CA . ASN A 1 260 ? 33.641 4.787 -48.722 1.00 87.50 260 ASN A CA 1
ATOM 2138 C C . ASN A 1 260 ? 34.684 3.707 -48.393 1.00 87.50 260 ASN A C 1
ATOM 2140 O O . ASN A 1 260 ? 35.820 3.826 -48.852 1.00 87.50 260 ASN A O 1
ATOM 2144 N N . GLU A 1 261 ? 34.315 2.667 -47.640 1.00 86.56 261 GLU A N 1
ATOM 2145 C CA . GLU A 1 261 ? 35.231 1.610 -47.220 1.00 86.56 261 GLU A CA 1
ATOM 2146 C C . GLU A 1 261 ? 35.102 0.360 -48.098 1.00 86.56 261 GLU A C 1
ATOM 2148 O O . GLU A 1 261 ? 34.011 -0.075 -48.463 1.00 86.56 261 GLU A O 1
ATOM 2153 N N . ASN A 1 262 ? 36.243 -0.234 -48.457 1.00 86.81 262 ASN A N 1
ATOM 2154 C CA . ASN A 1 262 ? 36.294 -1.345 -49.416 1.00 86.81 262 ASN A CA 1
ATOM 2155 C C . ASN A 1 262 ? 36.290 -2.738 -48.762 1.00 86.81 262 ASN A C 1
ATOM 2157 O O . ASN A 1 262 ? 36.396 -3.738 -49.475 1.00 86.81 262 ASN A O 1
ATOM 2161 N N . HIS A 1 263 ? 36.189 -2.828 -47.432 1.00 93.31 263 HIS A N 1
ATOM 2162 C CA . HIS A 1 263 ? 36.202 -4.116 -46.744 1.00 93.31 263 HIS A CA 1
ATOM 2163 C C . HIS A 1 263 ? 34.881 -4.883 -46.969 1.00 93.31 263 HIS A C 1
ATOM 2165 O O . HIS A 1 263 ? 33.812 -4.302 -46.758 1.00 93.31 263 HIS A O 1
ATOM 2171 N N . PRO A 1 264 ? 34.914 -6.178 -47.352 1.00 93.25 264 PRO A N 1
ATOM 2172 C CA . PRO A 1 264 ? 33.709 -6.969 -47.621 1.00 93.25 264 PRO A CA 1
ATOM 2173 C C . PRO A 1 264 ? 32.680 -6.962 -46.483 1.00 93.25 264 PRO A C 1
ATOM 2175 O O . PRO A 1 264 ? 31.498 -6.747 -46.741 1.00 93.25 264 PRO A O 1
ATOM 2178 N N . ASP A 1 265 ? 33.128 -7.123 -45.235 1.00 93.81 265 ASP A N 1
ATOM 2179 C CA . ASP A 1 265 ? 32.228 -7.148 -44.072 1.00 93.81 265 ASP A CA 1
ATOM 2180 C C . ASP A 1 265 ? 31.571 -5.787 -43.812 1.00 93.81 265 ASP A C 1
ATOM 2182 O O . ASP A 1 265 ? 30.374 -5.713 -43.558 1.00 93.81 265 ASP A O 1
ATOM 2186 N N . ILE A 1 266 ? 32.319 -4.688 -43.963 1.00 94.25 266 ILE A N 1
ATOM 2187 C CA . ILE A 1 266 ? 31.784 -3.330 -43.771 1.00 94.25 266 ILE A CA 1
ATOM 2188 C C . ILE A 1 266 ? 30.763 -2.998 -44.859 1.00 94.25 266 ILE A C 1
ATOM 2190 O O . ILE A 1 266 ? 29.739 -2.371 -44.587 1.00 94.25 266 ILE A O 1
ATOM 2194 N N . LYS A 1 267 ? 30.995 -3.479 -46.083 1.00 94.50 267 LYS A N 1
ATOM 2195 C CA . LYS A 1 267 ? 30.014 -3.375 -47.159 1.00 94.50 267 LYS A CA 1
ATOM 2196 C C . LYS A 1 267 ? 28.732 -4.145 -46.834 1.00 94.50 267 LYS A C 1
ATOM 2198 O O . LYS A 1 267 ? 27.648 -3.605 -47.023 1.00 94.50 267 LYS A O 1
ATOM 2203 N N . TYR A 1 268 ? 28.850 -5.361 -46.302 1.00 95.12 268 TYR A N 1
ATOM 2204 C CA . TYR A 1 268 ? 27.692 -6.119 -45.829 1.00 95.12 268 TYR A CA 1
ATOM 2205 C C . TYR A 1 268 ? 26.930 -5.360 -44.728 1.00 95.12 268 TYR A C 1
ATOM 2207 O O . TYR A 1 268 ? 25.712 -5.226 -44.815 1.00 95.12 268 TYR A O 1
ATOM 2215 N N . PHE A 1 269 ? 27.634 -4.795 -43.742 1.00 95.94 269 PHE A N 1
ATOM 2216 C CA . PHE A 1 269 ? 27.019 -3.992 -42.680 1.00 95.94 269 PHE A CA 1
ATOM 2217 C C . PHE A 1 269 ? 26.261 -2.775 -43.224 1.00 95.94 269 PHE A C 1
ATOM 2219 O O . PHE A 1 269 ? 25.169 -2.463 -42.754 1.00 95.94 269 PHE A O 1
ATOM 2226 N N . TYR A 1 270 ? 26.831 -2.081 -44.212 1.00 95.75 270 TYR A N 1
ATOM 2227 C CA . TYR A 1 270 ? 26.191 -0.951 -44.885 1.00 95.75 270 TYR A CA 1
ATOM 2228 C C . TYR A 1 270 ? 24.889 -1.354 -45.580 1.00 95.75 270 TYR A C 1
ATOM 2230 O O . TYR A 1 270 ? 23.856 -0.713 -45.368 1.00 95.75 270 TYR A O 1
ATOM 2238 N N . ASP A 1 271 ? 24.948 -2.415 -46.388 1.00 94.75 271 ASP A N 1
ATOM 2239 C CA . ASP A 1 271 ? 23.805 -2.906 -47.156 1.00 94.75 271 ASP A CA 1
ATOM 2240 C C . ASP A 1 271 ? 22.666 -3.337 -46.206 1.00 94.75 271 ASP A C 1
ATOM 2242 O O . ASP A 1 271 ? 21.519 -2.924 -46.390 1.00 94.75 271 ASP A O 1
ATOM 2246 N N . ASP A 1 272 ? 22.986 -4.058 -45.125 1.00 94.56 272 ASP A N 1
ATOM 2247 C CA . ASP A 1 272 ? 22.004 -4.519 -44.133 1.00 94.56 272 ASP A CA 1
ATOM 2248 C C . ASP A 1 272 ? 21.321 -3.364 -43.371 1.00 94.56 272 ASP A C 1
ATOM 2250 O O . ASP A 1 272 ? 20.101 -3.379 -43.177 1.00 94.56 272 ASP A O 1
ATOM 2254 N N . ILE A 1 273 ? 22.061 -2.312 -42.990 1.00 93.75 273 ILE A N 1
ATOM 2255 C CA . ILE A 1 273 ? 21.459 -1.134 -42.337 1.00 93.75 273 ILE A CA 1
ATOM 2256 C C . ILE A 1 273 ? 20.457 -0.456 -43.278 1.00 93.75 273 ILE A C 1
ATOM 2258 O O . ILE A 1 273 ? 19.354 -0.106 -42.856 1.00 93.75 273 ILE A O 1
ATOM 2262 N N . ILE A 1 274 ? 20.810 -0.277 -44.554 1.00 92.88 274 ILE A N 1
ATOM 2263 C CA . ILE A 1 274 ? 19.936 0.386 -45.532 1.00 92.88 274 ILE A CA 1
ATOM 2264 C C . ILE A 1 274 ? 18.666 -0.425 -45.788 1.00 92.88 274 ILE A C 1
ATOM 2266 O O . ILE A 1 274 ? 17.570 0.144 -45.810 1.00 92.88 274 ILE A O 1
ATOM 2270 N N . GLU A 1 275 ? 18.789 -1.740 -45.962 1.00 89.38 275 GLU A N 1
ATOM 2271 C CA . GLU A 1 275 ? 17.642 -2.616 -46.213 1.00 89.38 275 GLU A CA 1
ATOM 2272 C C . GLU A 1 275 ? 16.646 -2.633 -45.046 1.00 89.38 275 GLU A C 1
ATOM 2274 O O . GLU A 1 275 ? 15.433 -2.718 -45.266 1.00 89.38 275 GLU A O 1
ATOM 2279 N N . ASN A 1 276 ? 17.140 -2.528 -43.810 1.00 80.62 276 ASN A N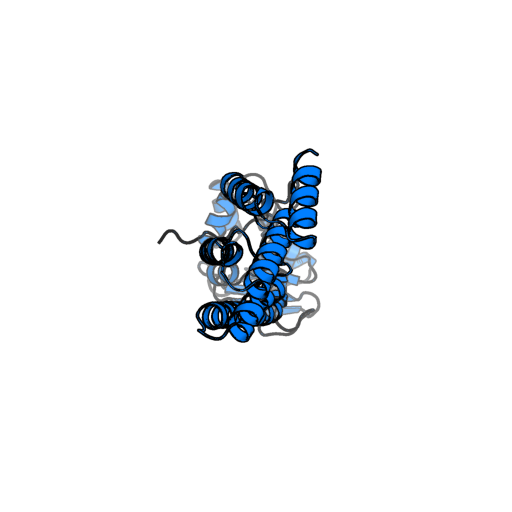 1
ATOM 2280 C CA . ASN A 1 276 ? 16.305 -2.545 -42.611 1.00 80.62 276 ASN A CA 1
ATOM 2281 C C . ASN A 1 276 ? 15.745 -1.165 -42.223 1.00 80.62 276 ASN A C 1
ATOM 2283 O O . ASN A 1 276 ? 14.729 -1.115 -41.536 1.00 80.62 276 ASN A O 1
ATOM 2287 N N . GLN A 1 277 ? 16.322 -0.054 -42.697 1.00 69.50 277 GLN A N 1
ATOM 2288 C CA . GLN A 1 277 ? 15.745 1.291 -42.522 1.00 69.50 277 GLN A CA 1
ATOM 2289 C C . GLN A 1 277 ? 14.625 1.636 -43.517 1.00 69.50 277 GLN A C 1
ATOM 2291 O O . GLN A 1 277 ? 13.866 2.576 -43.285 1.00 69.50 277 GLN A O 1
ATOM 2296 N N . ALA A 1 278 ? 14.522 0.915 -44.636 1.00 56.53 278 ALA A N 1
ATOM 2297 C CA . ALA A 1 278 ? 13.518 1.154 -45.677 1.00 56.53 278 ALA A CA 1
ATOM 2298 C C . ALA A 1 278 ? 12.156 0.463 -45.423 1.00 56.53 278 ALA A C 1
ATOM 2300 O O . ALA A 1 278 ? 11.249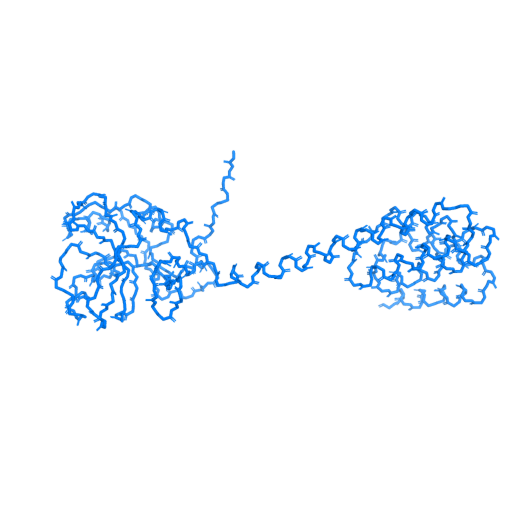 0.592 -46.251 1.00 56.53 278 ALA A O 1
ATOM 2301 N N . LYS A 1 279 ? 12.021 -0.281 -44.317 1.00 50.53 279 LYS A N 1
ATOM 2302 C CA . LYS A 1 279 ? 10.810 -1.000 -43.882 1.00 50.53 279 LYS A CA 1
ATOM 2303 C C . LYS A 1 279 ? 10.133 -0.274 -42.724 1.00 50.53 279 LYS A C 1
ATOM 2305 O O . LYS A 1 279 ? 8.883 -0.306 -42.695 1.00 50.53 279 LYS A O 1
#

Organism: NCBI:txid2499688

Secondary structure (DSSP, 8-state):
--------B-TT-SS-TTPPS---HHHHHHHHHHHTS---HHHHHHHHH-SSEEBSS-EEE-SS-SSSSSEEE--EE--EETTEEGGGHHHHHHHTT---SSEEEEE--SSEEEEEE-SS-SSSPEEEEEETTTTEEEEEESSHHHHHTT-B-THHHHHHHHHHHHHHHHHHHHHHHHHHHHHHT-SSHHHHHHHHHHHHHHHTT--S--HHHHHHHHHHTT-SSHHHHHHHHHHHHHHHHTTS---HHHHHHHHHHHTT---HHHHHHHHHHHHHHT-

pLDDT: mean 87.37, std 14.37, range [26.95, 98.75]

Radius of gyration: 31.98 Å; chains: 1; bounding box: 74×37×78 Å